Protein 6ZIW (pdb70)

Sequence (267 aa):
ISFQNIIEGTRNFHKDFLIGEGEIFEVYRVEIQNLTYAVKLFKCKKHWKRFLSELEVLLLFHHPNILELAAYFTFCLIYPYMRNGTLFDRLQCVGDTAPLPWHIRIGILIGISKAIHYLHNVQPCSVICGSISSANILLDDQFQPKLTDFAMAHFRLWYMPEEYIRQGKLSIKTDVYSFGIVIMEVLTGCRVVLDHIQLRDLLRELMEKRGLDSCLSFLDKKVPPCPRNFSAKLFCLAGRCAATRAKLRPSMDEVLNTLESTQASLY

B-factor: mean 63.03, std 14.35, range [37.06, 119.66]

Nearest PDB structures (foldseek):
  6ziw-assembly1_I  TM=1.004E+00  e=9.986E-54  Homo sapiens
  6ruu-assembly1_A  TM=9.738E-01  e=5.196E-43  Homo sapiens
  7xdy-assembly2_B  TM=9.224E-01  e=1.189E-21  Arabidopsis thaliana
  7xdx-assembly2_B  TM=9.003E-01  e=8.494E-22  Arabidopsis thaliana
  5ar3-assembly1_B  TM=8.183E-01  e=7.847E-15  Homo sapiens

Solvent-accessible surface area: 12633 Å² total; per-residue (Å²): 101,43,87,57,41,0,54,129,8,0,182,103,48,81,94,104,22,87,83,28,116,49,82,18,19,16,22,30,62,0,65,37,96,148,115,23,35,16,0,59,45,51,125,106,85,56,63,122,59,100,4,61,15,8,28,76,1,16,92,115,20,81,40,99,17,3,8,102,27,57,27,92,47,120,67,0,0,5,6,32,63,28,137,32,20,31,0,65,43,23,3,42,23,73,73,139,58,79,42,6,50,22,89,37,2,1,25,1,1,12,6,0,0,81,0,0,54,65,0,12,97,12,105,105,64,23,0,4,1,10,20,2,9,1,55,30,0,40,0,30,99,152,49,55,6,37,2,20,46,0,23,61,10,92,88,83,91,136,38,24,0,112,42,69,112,80,74,56,66,52,44,49,50,0,1,0,11,1,0,0,4,0,0,1,1,2,0,9,9,34,133,26,44,41,143,116,85,54,0,23,69,49,0,84,50,34,31,144,77,167,37,62,72,32,0,51,78,73,9,4,163,108,23,109,111,8,61,148,83,1,1,19,59,2,0,46,5,0,11,107,0,0,5,53,168,34,96,87,5,5,49,2,66,70,0,20,90,37,0,66,65,0,56,65,44,40,181

Radius of gyration: 18.87 Å; Cα contacts (8 Å, |Δi|>4): 477; chains: 1; bounding box: 47×50×41 Å

Secondary structure (DSSP, 8-state):
--HHHHHHHTTTT-GGGEEEE-SSEEEEEEEETTEEEEEEEE--HHHHHHHHHHHHHHHH---TTBPPP-EEE--EEEEE--TT-BHHHHHTTGGGPPPPPHHHHHHHHHHHHHHHHHHTT-SSS-EE----SSTTEEE-TT--EEE---TT-EE--TTS-HHHHHH----HHHHHHHHHHHHHHHHH---SB----BHHHHHHHHHHHH-GGGGGGGS-TTSPPPPHHHHHHHHHHHHHHT-SSGGGSPPHHHHHHHHHHHHHHT-

Structure (mmCIF, N/CA/C/O backbone):
data_6ZIW
#
_entry.id   6ZIW
#
_cell.length_a   190.450
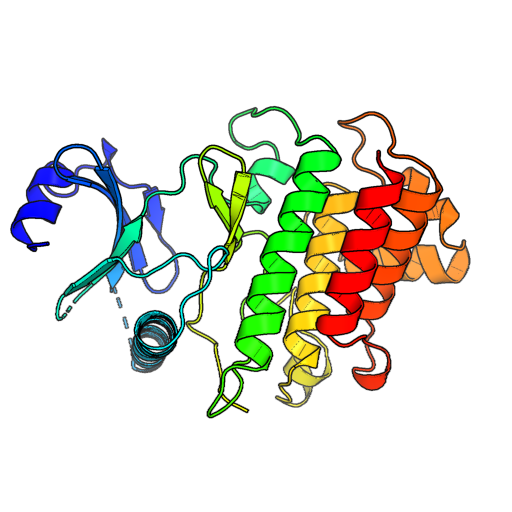_cell.length_b   190.450
_cell.length_c   190.450
_cell.angle_alpha   90.000
_cell.angle_beta   90.000
_cell.angle_gamma   90.000
#
_symmetry.space_group_name_H-M   'I 41 3 2'
#
loop_
_entity.id
_entity.type
_entity.pdbx_description
1 polymer 'Interleukin-1 receptor-associated kinase 3'
2 non-polymer 'PHOSPHOTHIOPHOSPHORIC ACID-ADENYLATE ESTER'
3 non-polymer 'SULFATE ION'
4 water water
#
loop_
_atom_site.group_PDB
_atom_site.id
_atom_site.type_symbol
_atom_site.label_atom_id
_atom_site.label_alt_id
_atom_site.label_comp_id
_atom_site.label_asym_id
_atom_site.label_entity_id
_atom_site.label_seq_id
_atom_site.pdbx_PDB_ins_code
_atom_site.Cartn_x
_atom_site.Cartn_y
_atom_site.Cartn_z
_atom_site.occupancy
_atom_site.B_iso_or_equiv
_atom_site.auth_seq_id
_atom_site.auth_comp_id
_atom_site.auth_asym_id
_atom_site.auth_atom_id
_atom_site.pdbx_PDB_model_num
ATOM 1 N N . ILE A 1 14 ? 29.94552 -46.61360 -10.73981 1.000 104.67908 153 ILE I N 1
ATOM 2 C CA . ILE A 1 14 ? 29.83217 -47.92591 -10.10832 1.000 107.18500 153 ILE I CA 1
ATOM 3 C C . ILE A 1 14 ? 31.11635 -48.28945 -9.37547 1.000 108.66498 153 ILE I C 1
ATOM 4 O O . ILE A 1 14 ? 31.06488 -48.84972 -8.28341 1.000 116.47612 153 ILE I O 1
ATOM 6 N N . SER A 1 15 ? 32.27035 -47.99779 -9.97659 1.000 103.54855 154 SER I N 1
ATOM 7 C CA . SER A 1 15 ? 33.57113 -48.21536 -9.34215 1.000 101.62483 154 SER I CA 1
ATOM 8 C C . SER A 1 15 ? 34.31793 -46.89193 -9.33492 1.000 96.13142 154 SER I C 1
ATOM 9 O O . SER A 1 15 ? 33.95784 -45.97282 -10.06696 1.000 93.11848 154 SER I O 1
ATOM 11 N N . PHE A 1 16 ? 35.36690 -46.77054 -8.52005 1.000 94.90312 155 PHE I N 1
ATOM 12 C CA . PHE A 1 16 ? 36.11859 -45.52268 -8.61494 1.000 91.81524 155 PHE I CA 1
ATOM 13 C C . PHE A 1 16 ? 36.96172 -45.49965 -9.88384 1.000 88.36259 155 PHE I C 1
ATOM 14 O O . PHE A 1 16 ? 37.05437 -44.45860 -10.54461 1.000 86.32688 155 PHE I O 1
ATOM 22 N N . GLN A 1 17 ? 37.54119 -46.64654 -10.26120 1.000 88.06331 156 GLN I N 1
ATOM 23 C CA . GLN A 1 17 ? 38.25034 -46.75384 -11.53726 1.000 87.06516 156 GLN I CA 1
ATOM 24 C C . GLN A 1 17 ? 37.42218 -46.15891 -12.67034 1.000 86.54899 156 GLN I C 1
ATOM 25 O O . GLN A 1 17 ? 37.95284 -45.47153 -13.55017 1.000 85.30663 156 GLN I O 1
ATOM 27 N N . ASN A 1 18 ? 36.10924 -46.38837 -12.64018 1.000 85.58805 157 ASN I N 1
ATOM 28 C CA . ASN A 1 18 ? 35.21477 -45.77473 -13.61637 1.000 85.28502 157 ASN I CA 1
ATOM 29 C C . ASN A 1 18 ? 35.36820 -44.25322 -13.65077 1.000 83.02236 157 ASN I C 1
ATOM 30 O O . ASN A 1 18 ? 35.34799 -43.64645 -14.73002 1.000 79.90571 157 ASN I O 1
ATOM 35 N N . ILE A 1 19 ? 35.49818 -43.61002 -12.48583 1.000 82.86445 158 ILE I N 1
ATOM 36 C CA . ILE A 1 19 ? 35.55597 -42.14975 -12.48307 1.000 79.42477 158 ILE I CA 1
ATOM 37 C C . ILE A 1 19 ? 36.87783 -41.63765 -13.03832 1.000 78.45584 158 ILE I C 1
ATOM 38 O O . ILE A 1 19 ? 36.90823 -40.59613 -13.70681 1.000 75.52345 158 ILE I O 1
ATOM 43 N N . ILE A 1 20 ? 37.97917 -42.35523 -12.82182 1.000 79.76978 159 ILE I N 1
ATOM 44 C CA . ILE A 1 20 ? 39.24502 -41.88043 -13.37704 1.000 79.04421 159 ILE I CA 1
ATOM 45 C C . ILE A 1 20 ? 39.20150 -41.93572 -14.90098 1.000 76.34487 159 ILE I C 1
ATOM 46 O O . ILE A 1 20 ? 39.58273 -40.97700 -15.58804 1.000 76.99131 159 ILE I O 1
ATOM 51 N N . GLU A 1 21 ? 38.77979 -43.07320 -15.45135 1.000 74.69564 160 GLU I N 1
ATOM 52 C CA . GLU A 1 21 ? 38.69267 -43.19356 -16.90154 1.000 77.34307 160 GLU I CA 1
ATOM 53 C C . GLU A 1 21 ? 37.65845 -42.23434 -17.46952 1.000 76.65964 160 GLU I C 1
ATOM 54 O O . GLU A 1 21 ? 37.89832 -41.59974 -18.50037 1.000 78.01125 160 GLU I O 1
ATOM 60 N N . GLY A 1 22 ? 36.50393 -42.11682 -16.81241 1.000 72.50671 161 GLY I N 1
ATOM 61 C CA . GLY A 1 22 ? 35.43564 -41.27001 -17.30207 1.000 74.07891 161 GLY I CA 1
ATOM 62 C C . GLY A 1 22 ? 35.76434 -39.79329 -17.32560 1.000 73.14679 161 GLY I C 1
ATOM 63 O O . GLY A 1 22 ? 35.00044 -39.01758 -17.91764 1.000 68.19283 161 GLY I O 1
ATOM 64 N N . THR A 1 23 ? 36.86283 -39.38666 -16.68654 1.000 74.29921 162 THR I N 1
ATOM 65 C CA . THR A 1 23 ? 37.28895 -37.99276 -16.66191 1.000 75.35069 162 THR I CA 1
ATOM 66 C C . THR A 1 23 ? 38.61692 -37.80775 -17.37985 1.000 76.26641 162 THR I C 1
ATOM 67 O O . THR A 1 23 ? 39.20446 -36.72271 -17.30824 1.000 77.23699 162 THR I O 1
ATOM 71 N N . ARG A 1 24 ? 39.08626 -38.83840 -18.07664 1.000 74.45358 163 ARG I N 1
ATOM 72 C CA . ARG A 1 24 ? 40.45992 -38.92698 -18.56576 1.000 77.57537 163 ARG I CA 1
ATOM 73 C C . ARG A 1 24 ? 41.44136 -38.50175 -17.46831 1.000 79.70411 163 ARG I C 1
ATOM 74 O O . ARG A 1 24 ? 42.34742 -37.69065 -17.67308 1.000 80.75100 163 ARG I O 1
ATOM 82 N N . ASN A 1 25 ? 41.23749 -39.08413 -16.28015 1.000 79.26545 164 ASN I N 1
ATOM 83 C CA . ASN A 1 25 ? 41.99670 -38.77451 -15.06518 1.000 80.10554 164 ASN I CA 1
ATOM 84 C C . ASN A 1 25 ? 41.89973 -37.29163 -14.70461 1.000 82.44254 164 ASN I C 1
ATOM 85 O O . ASN A 1 25 ? 42.90204 -36.59837 -14.53526 1.000 83.30029 164 ASN I O 1
ATOM 90 N N . PHE A 1 26 ? 40.66388 -36.80548 -14.58726 1.000 80.28333 165 PHE I N 1
ATOM 91 C CA . PHE A 1 26 ? 40.39112 -35.47722 -14.05096 1.000 81.46198 165 PHE I CA 1
ATOM 92 C C . PHE A 1 26 ? 41.07266 -34.38022 -14.86594 1.000 82.51341 165 PHE I C 1
ATOM 93 O O . PHE A 1 26 ? 41.45753 -33.33424 -14.33529 1.000 84.61303 165 PHE I O 1
ATOM 101 N N . HIS A 1 27 ? 41.20441 -34.62791 -16.16706 1.000 80.60978 166 HIS I N 1
ATOM 102 C CA . HIS A 1 27 ? 41.61033 -33.60836 -17.12373 1.000 79.50805 166 HIS I CA 1
ATOM 103 C C . HIS A 1 27 ? 40.67604 -32.39690 -17.05618 1.000 77.80928 166 HIS I C 1
ATOM 104 O O . HIS A 1 27 ? 39.49269 -32.51380 -16.71863 1.000 76.27283 166 HIS I O 1
ATOM 111 N N . LYS A 1 28 ? 41.22730 -31.21467 -17.36814 1.000 77.87589 167 LYS I N 1
ATOM 112 C CA . LYS A 1 28 ? 40.46446 -29.97079 -17.25186 1.000 77.36195 167 LYS I CA 1
ATOM 113 C C . LYS A 1 28 ? 39.27239 -29.93120 -18.20186 1.000 75.89908 167 LYS I C 1
ATOM 114 O O . LYS A 1 28 ? 38.26482 -29.28298 -17.89198 1.000 71.25353 167 LYS I O 1
ATOM 117 N N . ASP A 1 29 ? 39.36499 -30.61439 -19.35642 1.000 75.50314 168 ASP I N 1
ATOM 118 C CA . ASP A 1 29 ? 38.23852 -30.72676 -20.28982 1.000 72.58345 168 ASP I CA 1
ATOM 119 C C . ASP A 1 29 ? 36.97321 -31.22804 -19.61313 1.000 71.68792 168 ASP I C 1
ATOM 120 O O . ASP A 1 29 ? 35.87907 -31.08380 -20.16880 1.000 72.35613 168 ASP I O 1
ATOM 125 N N . PHE A 1 30 ? 37.10012 -31.82811 -18.43321 1.000 72.52840 169 PHE I N 1
ATOM 126 C CA . PHE A 1 30 ? 35.98606 -32.43485 -17.72888 1.000 71.59849 169 PHE I CA 1
ATOM 127 C C . PHE A 1 30 ? 35.60873 -31.68806 -16.45737 1.000 71.57028 169 PHE I C 1
ATOM 128 O O . PHE A 1 30 ? 34.62771 -32.06236 -15.80231 1.000 69.28947 169 PHE I O 1
ATOM 136 N N . LEU A 1 31 ? 36.35216 -30.64602 -16.08950 1.000 72.28453 170 LEU I N 1
ATOM 137 C CA . LEU A 1 31 ? 36.06993 -29.90878 -14.86350 1.000 74.15240 170 LEU I CA 1
ATOM 138 C C . LEU A 1 31 ? 34.84448 -29.02910 -15.07159 1.000 72.90547 170 LEU I C 1
ATOM 139 O O . LEU A 1 31 ? 34.81839 -28.19766 -15.98597 1.000 73.00210 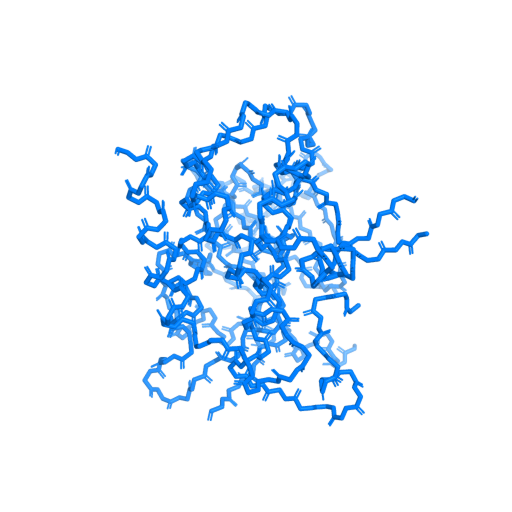170 LEU I O 1
ATOM 144 N N . ILE A 1 32 ? 33.82642 -29.22737 -14.24093 1.000 73.24074 171 ILE I N 1
ATOM 145 C CA . ILE A 1 32 ? 32.60350 -28.43193 -14.31945 1.000 73.46374 171 ILE I CA 1
ATOM 146 C C . ILE A 1 32 ? 32.73306 -27.14698 -13.51500 1.000 73.66386 171 ILE I C 1
ATOM 147 O O . ILE A 1 32 ? 32.41971 -26.05799 -14.00296 1.000 74.20393 171 ILE I O 1
ATOM 152 N N . GLY A 1 33 ? 33.18290 -27.26612 -12.27375 1.000 77.06151 172 GLY I N 1
ATOM 153 C CA . GLY A 1 33 ? 33.28968 -26.11779 -11.39439 1.000 77.26885 172 GLY I CA 1
ATOM 154 C C . GLY A 1 33 ? 33.69915 -26.57914 -10.01619 1.000 81.34728 172 GLY I C 1
ATOM 155 O O . GLY A 1 33 ? 34.14242 -27.71842 -9.83612 1.000 81.58030 172 GLY I O 1
ATOM 156 N N . GLU A 1 34 ? 33.54290 -25.68796 -9.03665 1.000 89.58187 173 GLU I N 1
ATOM 157 C CA . GLU A 1 34 ? 33.93080 -25.98610 -7.66300 1.000 90.89085 173 GLU I CA 1
ATOM 158 C C . GLU A 1 34 ? 33.23533 -25.02753 -6.70196 1.000 92.20126 173 GLU I C 1
ATOM 159 O O . GLU A 1 34 ? 33.18867 -23.81830 -6.94689 1.000 95.40440 173 GLU I O 1
ATOM 165 N N . GLY A 1 35 ? 32.70258 -25.57822 -5.61055 1.000 90.00429 174 GLY I N 1
ATOM 166 C CA . GLY A 1 35 ? 32.12704 -24.78274 -4.53920 1.000 88.02253 174 GLY I CA 1
ATOM 167 C C . GLY A 1 35 ? 32.93779 -24.86128 -3.25337 1.000 91.12302 174 GLY I C 1
ATOM 168 O O . GLY A 1 35 ? 34.16502 -25.03785 -3.29377 1.000 88.80006 174 GLY I O 1
ATOM 169 N N . GLU A 1 36 ? 32.25569 -24.75282 -2.10345 1.000 88.18074 175 GLU I N 1
ATOM 170 C CA . GLU A 1 36 ? 32.92901 -24.75525 -0.80525 1.000 86.38176 175 GLU I CA 1
ATOM 171 C C . GLU A 1 36 ? 33.30130 -26.15876 -0.32445 1.000 89.94463 175 GLU I C 1
ATOM 172 O O . GLU A 1 36 ? 34.32571 -26.32178 0.35068 1.000 92.64146 175 GLU I O 1
ATOM 174 N N . ILE A 1 37 ? 32.50455 -27.17684 -0.65268 1.000 88.80312 176 ILE I N 1
ATOM 175 C CA . ILE A 1 37 ? 32.75367 -28.53070 -0.16944 1.000 88.38400 176 ILE I CA 1
ATOM 176 C C . ILE A 1 37 ? 33.21939 -29.50226 -1.25919 1.000 90.59251 176 ILE I C 1
ATOM 177 O O . ILE A 1 37 ? 33.77634 -30.55981 -0.91462 1.000 90.54099 176 ILE I O 1
ATOM 179 N N . PHE A 1 38 ? 33.02803 -29.18687 -2.55287 1.000 90.54186 177 PHE I N 1
ATOM 180 C CA . PHE A 1 38 ? 33.27455 -30.16170 -3.61630 1.000 88.89525 177 PHE I CA 1
ATOM 181 C C . PHE A 1 38 ? 33.98517 -29.55937 -4.82845 1.000 88.74474 177 PHE I C 1
ATOM 182 O O . PHE A 1 38 ? 33.70003 -28.42492 -5.22922 1.000 88.31164 177 PHE I O 1
ATOM 190 N N . GLU A 1 39 ? 34.89814 -30.34432 -5.41681 1.000 86.96316 178 GLU I N 1
ATOM 191 C CA . GLU A 1 39 ? 35.34149 -30.15734 -6.79637 1.000 85.84082 178 GLU I CA 1
ATOM 192 C C . GLU A 1 39 ? 34.50345 -31.06336 -7.69796 1.000 81.23417 178 GLU I C 1
ATOM 193 O O . GLU A 1 39 ? 34.28862 -32.23935 -7.37220 1.000 79.03318 178 GLU I O 1
ATOM 195 N N . VAL A 1 40 ? 34.03775 -30.52428 -8.82729 1.000 77.38780 179 VAL I N 1
ATOM 196 C CA . VAL A 1 40 ? 32.97376 -31.15144 -9.61323 1.000 76.09415 179 VAL I CA 1
ATOM 197 C C . VAL A 1 40 ? 33.43353 -31.38397 -11.04971 1.000 73.78573 179 VAL I C 1
ATOM 198 O O . VAL A 1 40 ? 33.75982 -30.42969 -11.77136 1.000 73.30485 179 VAL I O 1
ATOM 202 N N . TYR A 1 41 ? 33.38751 -32.64118 -11.48427 1.000 69.10057 180 TYR I N 1
ATOM 203 C CA . TYR A 1 41 ? 33.77537 -33.03213 -12.83131 1.000 69.36425 180 TYR I CA 1
ATOM 204 C C . TYR A 1 41 ? 32.62385 -33.72931 -13.55173 1.000 67.06709 180 TYR I C 1
ATOM 205 O O . TYR A 1 41 ? 31.80249 -34.41480 -12.93306 1.000 63.68424 180 TYR I O 1
ATOM 214 N N . ARG A 1 42 ? 32.57512 -33.55098 -14.87037 1.000 65.95059 181 ARG I N 1
ATOM 215 C CA . ARG A 1 42 ? 31.73347 -34.37836 -15.72416 1.000 64.42833 181 ARG I CA 1
ATOM 216 C C . ARG A 1 42 ? 32.39083 -35.74746 -15.89933 1.000 63.84774 181 ARG I C 1
ATOM 217 O O . ARG A 1 42 ? 33.60552 -35.84303 -16.10668 1.000 62.55571 181 ARG I O 1
ATOM 225 N N . VAL A 1 43 ? 31.59307 -36.81347 -15.78327 1.000 61.59934 182 VAL I N 1
ATOM 226 C CA . VAL A 1 43 ? 32.07723 -38.18578 -15.94582 1.000 62.21834 182 VAL I CA 1
ATOM 227 C C . VAL A 1 43 ? 31.20251 -38.91313 -16.96251 1.000 62.50524 182 VAL I C 1
ATOM 228 O O . VAL A 1 43 ? 29.97256 -38.94155 -16.82291 1.000 60.76666 182 VAL I O 1
ATOM 232 N N . GLU A 1 44 ? 31.82936 -39.48982 -17.98269 1.000 60.86940 183 GLU I N 1
ATOM 233 C CA . GLU A 1 44 ? 31.14908 -40.35792 -18.93575 1.000 61.15081 183 GLU I CA 1
ATOM 234 C C . GLU A 1 44 ? 31.42716 -41.80628 -18.54448 1.000 65.57142 183 GLU I C 1
ATOM 235 O O . GLU A 1 44 ? 32.58614 -42.24194 -18.54470 1.000 64.53209 183 GLU I O 1
ATOM 241 N N . ILE A 1 45 ? 30.38147 -42.54869 -18.19116 1.000 64.75062 184 ILE I N 1
ATOM 242 C CA . ILE A 1 45 ? 30.52537 -43.96803 -17.87036 1.000 68.99184 184 ILE I CA 1
ATOM 243 C C . ILE A 1 45 ? 29.60674 -44.74928 -18.79003 1.000 65.18964 184 ILE I C 1
ATOM 244 O O . ILE A 1 45 ? 28.37631 -44.69506 -18.64705 1.000 63.36493 184 ILE I O 1
ATOM 249 N N . GLN A 1 46 ? 30.20138 -45.49762 -19.70871 1.000 64.51007 185 GLN I N 1
ATOM 250 C CA . GLN A 1 46 ? 29.45364 -46.12321 -20.79279 1.000 65.24489 185 GLN I CA 1
ATOM 251 C C . GLN A 1 46 ? 28.64799 -45.05454 -21.51235 1.000 65.32110 185 GLN I C 1
ATOM 252 O O . GLN A 1 46 ? 29.20239 -44.03679 -21.95107 1.000 64.53995 185 GLN I O 1
ATOM 254 N N . ASN A 1 47 ? 27.33313 -45.24092 -21.57345 1.000 64.12954 186 ASN I N 1
ATOM 255 C CA . ASN A 1 47 ? 26.46183 -44.36104 -22.33415 1.000 60.80475 186 ASN I CA 1
ATOM 256 C C . ASN A 1 47 ? 25.60882 -43.47569 -21.43153 1.000 61.23836 186 ASN I C 1
ATOM 257 O O . ASN A 1 47 ? 24.49783 -43.09021 -21.79940 1.000 58.76588 186 ASN I O 1
ATOM 262 N N . LEU A 1 48 ? 26.11691 -43.14302 -20.24380 1.000 63.98823 187 LEU I N 1
ATOM 263 C CA . LEU A 1 48 ? 25.47642 -42.16713 -19.36771 1.000 61.93227 187 LEU I CA 1
ATOM 264 C C . LEU A 1 48 ? 26.50176 -41.15065 -18.88529 1.000 58.97782 187 LEU I C 1
ATOM 265 O O . LEU A 1 48 ? 27.69781 -41.45086 -18.77089 1.000 61.88809 187 LEU I O 1
ATOM 270 N N . THR A 1 49 ? 26.01529 -39.95354 -18.57659 1.000 56.93048 188 THR I N 1
ATOM 271 C CA . THR A 1 49 ? 26.84995 -38.83843 -18.16765 1.000 58.67060 188 THR I CA 1
ATOM 272 C C . THR A 1 49 ? 26.51737 -38.46465 -16.72914 1.000 60.12779 188 THR I C 1
ATOM 273 O O . THR A 1 49 ? 25.34051 -38.41553 -16.34887 1.000 57.04541 188 THR I O 1
ATOM 277 N N . TYR A 1 50 ? 27.56519 -38.19913 -15.94230 1.000 55.81768 189 TYR I N 1
ATOM 278 C CA . TYR A 1 50 ? 27.45307 -37.91681 -14.52079 1.000 60.02424 189 TYR I CA 1
ATOM 279 C C . TYR A 1 50 ? 28.24755 -36.66778 -14.15897 1.000 60.70394 189 TYR I C 1
ATOM 280 O O . TYR A 1 50 ? 29.11472 -36.20576 -14.90677 1.000 60.12620 189 TYR I O 1
ATOM 289 N N . ALA A 1 51 ? 27.93362 -36.13958 -12.97809 1.000 59.65266 190 ALA I N 1
ATOM 290 C CA . ALA A 1 51 ? 28.73525 -35.13441 -12.28971 1.000 63.97088 190 ALA I CA 1
ATOM 291 C C . ALA A 1 51 ? 29.22520 -35.75413 -10.98574 1.000 65.52241 190 ALA I C 1
ATOM 292 O O . ALA A 1 51 ? 28.41709 -36.26348 -10.19929 1.000 65.35486 190 ALA I O 1
ATOM 294 N N . VAL A 1 52 ? 30.54132 -35.75063 -10.77238 1.000 65.86976 191 VAL I N 1
ATOM 295 C CA . VAL A 1 52 ? 31.13041 -36.25997 -9.54053 1.000 67.09169 191 VAL I CA 1
ATOM 296 C C . VAL A 1 52 ? 31.57401 -35.06976 -8.70151 1.000 69.82376 191 VAL I C 1
ATOM 297 O O . VAL A 1 52 ? 32.26138 -34.16206 -9.19361 1.000 69.51954 191 VAL I O 1
ATOM 301 N N . LYS A 1 53 ? 31.14680 -35.05298 -7.44724 1.000 70.44306 192 LYS I N 1
ATOM 302 C CA . LYS A 1 53 ? 31.46241 -33.98021 -6.51580 1.000 76.61400 192 LYS I CA 1
ATOM 303 C C . LYS A 1 53 ? 32.52187 -34.53558 -5.56938 1.000 79.82921 192 LYS I C 1
ATOM 304 O O . LYS A 1 53 ? 32.22825 -35.39211 -4.72436 1.000 79.60522 192 LYS I O 1
ATOM 310 N N . LEU A 1 54 ? 33.76871 -34.10673 -5.77963 1.000 79.32361 193 LEU I N 1
ATOM 311 C CA . LEU A 1 54 ? 34.93157 -34.61313 -5.05559 1.000 84.75756 193 LEU I CA 1
ATOM 312 C C . LEU A 1 54 ? 34.98514 -33.91152 -3.70339 1.000 88.04244 193 LEU I C 1
ATOM 313 O O . LEU A 1 54 ? 35.20203 -32.69624 -3.65029 1.000 88.16008 193 LEU I O 1
ATOM 318 N N . PHE A 1 55 ? 34.75700 -34.65669 -2.61792 1.000 90.03332 194 PHE I N 1
ATOM 319 C CA . PHE A 1 55 ? 34.78064 -34.06275 -1.28455 1.000 91.78562 194 PHE I CA 1
ATOM 320 C C . PHE A 1 55 ? 36.18770 -33.58149 -0.96731 1.000 94.69435 194 PHE I C 1
ATOM 321 O O . PHE A 1 55 ? 37.13806 -34.37274 -0.94930 1.000 92.71006 194 PHE I O 1
ATOM 329 N N . LYS A 1 56 ? 36.30286 -32.29209 -0.67814 1.000 98.21348 195 LYS I N 1
ATOM 330 C CA . LYS A 1 56 ? 37.58053 -31.59615 -0.67294 1.000 101.49876 195 LYS I CA 1
ATOM 331 C C . LYS A 1 56 ? 38.22821 -31.54176 0.71911 1.000 99.56525 195 LYS I C 1
ATOM 332 O O . LYS A 1 56 ? 39.30843 -32.10309 0.93752 1.000 107.12699 195 LYS I O 1
ATOM 338 N N . CYS A 1 63 ? 38.07573 -29.95521 8.51035 1.000 119.65561 202 CYS I N 1
ATOM 339 C CA . CYS A 1 63 ? 36.95745 -29.08803 8.87152 1.000 119.31282 202 CYS I CA 1
ATOM 340 C C . CYS A 1 63 ? 35.70724 -29.90548 9.18023 1.000 115.85245 202 CYS I C 1
ATOM 341 O O . CYS A 1 63 ? 35.10977 -30.49984 8.28085 1.000 114.35717 202 CYS I O 1
ATOM 343 N N . LYS A 1 64 ? 35.30391 -29.92072 10.45469 1.000 109.92898 203 LYS I N 1
ATOM 344 C CA . LYS A 1 64 ? 34.13030 -30.69093 10.85435 1.000 105.45671 203 LYS I CA 1
ATOM 345 C C . LYS A 1 64 ? 32.84048 -30.13484 10.24702 1.000 104.27743 203 LYS I C 1
ATOM 346 O O . LYS A 1 64 ? 31.88708 -30.89278 10.03584 1.000 103.28360 203 LYS I O 1
ATOM 348 N N . LYS A 1 65 ? 32.78538 -28.83002 9.95560 1.000 104.67227 204 LYS I N 1
ATOM 349 C CA . LYS A 1 65 ? 31.57846 -28.24981 9.36975 1.000 97.81904 204 LYS I CA 1
ATOM 350 C C . LYS A 1 65 ?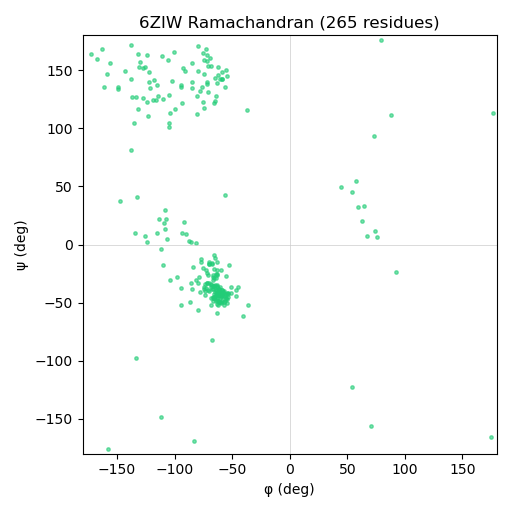 31.29276 -28.84043 7.98989 1.000 95.12899 204 LYS I C 1
ATOM 351 O O . LYS A 1 65 ? 30.19751 -29.35854 7.73095 1.000 90.21089 204 LYS I O 1
ATOM 353 N N . HIS A 1 66 ? 32.24823 -28.69041 7.07846 1.000 96.31058 205 HIS I N 1
ATOM 354 C CA . HIS A 1 66 ? 32.29673 -29.45587 5.83314 1.000 94.64261 205 HIS I CA 1
ATOM 355 C C . HIS A 1 66 ? 31.82317 -30.89750 5.97859 1.000 88.50947 205 HIS I C 1
ATOM 356 O O . HIS A 1 66 ? 30.93455 -31.34655 5.23814 1.000 81.46801 205 HIS I O 1
ATOM 363 N N . TRP A 1 67 ? 32.38324 -31.63839 6.94296 1.000 89.81469 206 TRP I N 1
ATOM 364 C CA . TRP A 1 67 ? 32.06557 -33.05229 7.10142 1.000 87.46903 206 TRP I CA 1
ATOM 365 C C . TRP A 1 67 ? 30.59630 -33.25725 7.43822 1.000 80.79198 206 TRP I C 1
ATOM 366 O O . TRP A 1 67 ? 29.94087 -34.13558 6.87070 1.000 77.40432 206 TRP I O 1
ATOM 377 N N . LYS A 1 68 ? 30.07559 -32.49515 8.40439 1.000 81.99131 207 LYS I N 1
ATOM 378 C CA . LYS A 1 68 ? 28.67887 -32.63916 8.80296 1.000 81.14797 207 LYS I CA 1
ATOM 379 C C . LYS A 1 68 ? 27.72620 -32.28252 7.67736 1.000 78.48836 207 LYS I C 1
ATOM 380 O O . LYS A 1 68 ? 26.59219 -32.76914 7.66277 1.000 75.52129 207 LYS I O 1
ATOM 382 N N . ARG A 1 69 ? 28.15983 -31.44467 6.73785 1.000 76.49200 208 ARG I N 1
ATOM 383 C CA . ARG A 1 69 ? 27.30279 -31.08488 5.61827 1.000 75.42973 208 ARG I CA 1
ATOM 384 C C . ARG A 1 69 ? 27.32713 -32.15938 4.54270 1.000 73.37948 208 ARG I C 1
ATOM 385 O O . ARG A 1 69 ? 26.32706 -32.35591 3.84527 1.000 69.44421 208 ARG I O 1
ATOM 393 N N . PHE A 1 70 ? 28.45431 -32.86308 4.41079 1.000 74.11279 209 PHE I N 1
ATOM 394 C CA . PHE A 1 70 ? 28.51787 -34.04412 3.55747 1.000 71.81377 209 PHE I CA 1
ATOM 395 C C . PHE A 1 70 ? 27.56383 -35.12465 4.05684 1.000 71.43336 209 PHE I C 1
ATOM 396 O O . PHE A 1 70 ? 26.75701 -35.66681 3.29024 1.000 69.05070 209 PHE I O 1
ATOM 404 N N . LEU A 1 71 ? 27.65994 -35.46369 5.34163 1.000 73.58814 210 LEU I N 1
ATOM 405 C CA . LEU A 1 71 ? 26.71174 -36.39654 5.93892 1.000 74.22727 210 LEU I CA 1
ATOM 406 C C . LEU A 1 71 ? 25.26982 -35.96939 5.72910 1.000 71.14274 210 LEU I C 1
ATOM 407 O O . LEU A 1 71 ? 24.44572 -36.78920 5.33278 1.000 70.38697 210 LEU I O 1
ATOM 412 N N . SER A 1 72 ? 24.94739 -34.69019 5.93229 1.000 69.19933 211 SER I N 1
ATOM 413 C CA . SER A 1 72 ? 23.56481 -34.25816 5.75856 1.000 70.17060 211 SER I CA 1
ATOM 414 C C . SER A 1 72 ? 23.09977 -34.44545 4.31683 1.000 68.03116 211 SER I C 1
ATOM 415 O O . SER A 1 72 ? 21.93426 -34.78419 4.06723 1.000 66.61919 211 SER I O 1
ATOM 418 N N . GLU A 1 73 ? 23.99431 -34.23564 3.35356 1.000 65.48121 212 GLU I N 1
ATOM 419 C CA . GLU A 1 73 ? 23.63893 -34.45904 1.96000 1.000 66.14864 212 GLU I CA 1
ATOM 420 C C . GLU A 1 73 ? 23.38596 -35.93843 1.70516 1.000 66.84572 212 GLU I C 1
ATOM 421 O O . GLU A 1 73 ? 22.39024 -36.31497 1.07130 1.000 61.41526 212 GLU I O 1
ATOM 427 N N . LEU A 1 74 ? 24.27164 -36.79102 2.21567 1.000 66.41732 213 LEU I N 1
ATOM 428 C CA . LEU A 1 74 ? 24.07554 -38.23035 2.10497 1.000 66.13688 213 LEU I CA 1
ATOM 429 C C . LEU A 1 74 ? 22.77681 -38.64978 2.79137 1.000 67.48215 213 LEU I C 1
ATOM 430 O O . LEU A 1 74 ? 21.97333 -39.39552 2.21599 1.000 67.98351 213 LEU I O 1
ATOM 435 N N . GLU A 1 75 ? 22.52821 -38.14550 4.00697 1.000 71.51433 214 GLU I N 1
ATOM 436 C CA . GLU A 1 75 ? 21.36538 -38.60610 4.76679 1.000 70.74596 214 GLU I CA 1
ATOM 437 C C . GLU A 1 75 ? 20.09472 -38.41232 3.95646 1.000 70.78443 214 GLU I C 1
ATOM 438 O O . GLU A 1 75 ? 19.26383 -39.31618 3.81782 1.000 71.76707 214 GLU I O 1
ATOM 444 N N . VAL A 1 76 ? 19.93343 -37.21318 3.39921 1.000 63.64204 215 VAL I N 1
ATOM 445 C CA . VAL A 1 76 ? 18.70309 -36.92285 2.68245 1.000 65.79664 215 VAL I CA 1
ATOM 446 C C . VAL A 1 76 ? 18.57113 -37.83732 1.47327 1.000 64.03720 215 VAL I C 1
ATOM 447 O O . VAL A 1 76 ? 17.55610 -38.52316 1.31076 1.000 61.04961 215 VAL I O 1
ATOM 451 N N . LEU A 1 77 ? 19.62067 -37.91247 0.64113 1.000 65.73489 216 LEU I N 1
ATOM 452 C CA . LEU A 1 77 ? 19.49683 -38.54476 -0.67208 1.000 62.41711 216 LEU I CA 1
ATOM 453 C C . LEU A 1 77 ? 19.43950 -40.06480 -0.59727 1.000 65.80561 216 LEU I C 1
ATOM 454 O O . LEU A 1 77 ? 18.95781 -40.69439 -1.54828 1.000 62.09754 216 LEU I O 1
ATOM 459 N N . LEU A 1 78 ? 19.90191 -40.66348 0.50603 1.000 62.42069 217 LEU I N 1
ATOM 460 C CA . LEU A 1 78 ? 19.79268 -42.11001 0.67180 1.000 68.65760 217 LEU I CA 1
ATOM 461 C C . LEU A 1 78 ? 18.44092 -42.53144 1.22642 1.000 68.48879 217 LEU I C 1
ATOM 462 O O . LEU A 1 78 ? 18.05912 -43.69886 1.08446 1.000 69.04519 217 LEU I O 1
ATOM 467 N N . LEU A 1 79 ? 17.70966 -41.60771 1.84290 1.000 66.58446 218 LEU I N 1
ATOM 468 C CA . LEU A 1 79 ? 16.45608 -41.92937 2.50359 1.000 67.15248 218 LEU I CA 1
ATOM 469 C C . LEU A 1 79 ? 15.22168 -41.50659 1.71511 1.000 67.31927 218 LEU I C 1
ATOM 470 O O . LEU A 1 79 ? 14.18708 -42.17322 1.80904 1.000 68.98810 218 LEU I O 1
ATOM 475 N N . PHE A 1 80 ? 15.30291 -40.43454 0.92932 1.000 60.81671 219 PHE I N 1
ATOM 476 C CA . PHE A 1 80 ? 14.13319 -39.86868 0.26908 1.000 62.20613 219 PHE I CA 1
ATOM 477 C C . PHE A 1 80 ? 14.39068 -39.72346 -1.22426 1.000 58.39032 219 PHE I C 1
ATOM 478 O O . PHE A 1 80 ? 15.53334 -39.56929 -1.66489 1.000 58.54791 219 PHE I O 1
ATOM 486 N N . HIS A 1 81 ? 13.30632 -39.79300 -1.99469 1.000 57.68135 220 HIS I N 1
ATOM 487 C CA . HIS A 1 81 ? 13.35813 -39.94512 -3.44388 1.000 56.14500 220 HIS I CA 1
ATOM 488 C C . HIS A 1 81 ? 12.13678 -39.24628 -4.01826 1.000 56.02350 220 HIS I C 1
ATOM 489 O O . HIS A 1 81 ? 11.03368 -39.38417 -3.47820 1.000 58.79310 220 HIS I O 1
ATOM 491 N N . HIS A 1 82 ? 12.33307 -38.47516 -5.08412 1.000 52.70203 221 HIS I N 1
ATOM 492 C CA . HIS A 1 82 ? 11.23076 -37.76743 -5.71734 1.000 52.34858 221 HIS I CA 1
ATOM 493 C C . HIS A 1 82 ? 11.65959 -37.43355 -7.13481 1.000 53.79114 221 HIS I C 1
ATOM 494 O O . HIS A 1 82 ? 12.85378 -37.21479 -7.37903 1.000 51.50108 221 HIS I O 1
ATOM 501 N N . PRO A 1 83 ? 10.72367 -37.42611 -8.09475 1.000 49.09951 222 PRO I N 1
ATOM 502 C CA . PRO A 1 83 ? 11.08695 -37.09453 -9.48565 1.000 50.06780 222 PRO I CA 1
ATOM 503 C C . PRO A 1 83 ? 11.77589 -35.75162 -9.63568 1.000 50.89879 222 PRO I C 1
ATOM 504 O O . PRO A 1 83 ? 12.52595 -35.56344 -10.60144 1.000 49.38646 222 PRO I O 1
ATOM 508 N N . ASN A 1 84 ? 11.52335 -34.80083 -8.72658 1.000 49.72341 223 ASN I N 1
ATOM 509 C CA . ASN A 1 84 ? 12.09136 -33.45674 -8.80645 1.000 50.92637 223 ASN I CA 1
ATOM 510 C C . ASN A 1 84 ? 13.17836 -33.23595 -7.75729 1.000 53.04829 223 ASN I C 1
ATOM 511 O O . ASN A 1 84 ? 13.48044 -32.09000 -7.39866 1.000 47.09651 223 ASN I O 1
ATOM 516 N N . ILE A 1 85 ? 13.77459 -34.32133 -7.26159 1.000 50.34816 224 ILE I N 1
ATOM 517 C CA . ILE A 1 85 ? 14.96200 -34.25401 -6.42867 1.000 52.08228 224 ILE I CA 1
ATOM 518 C C . ILE A 1 85 ? 16.05892 -35.00384 -7.17361 1.000 53.83964 224 ILE I C 1
ATOM 519 O O . ILE A 1 85 ? 15.87876 -36.17766 -7.51940 1.000 54.85452 224 ILE I O 1
ATOM 524 N N . LEU A 1 86 ? 17.18519 -34.33851 -7.42252 1.000 53.96487 225 LEU I N 1
ATOM 525 C CA . LEU A 1 86 ? 18.28714 -35.00529 -8.10862 1.000 54.82206 225 LEU I CA 1
ATOM 526 C C . LEU A 1 86 ? 18.83664 -36.13564 -7.23623 1.000 59.55960 225 LEU I C 1
ATOM 527 O O . LEU A 1 86 ? 19.25527 -35.92512 -6.09388 1.000 55.94360 225 LEU I O 1
ATOM 532 N N . GLU A 1 87 ? 18.84565 -37.33221 -7.78479 1.000 59.01836 226 GLU I N 1
ATOM 533 C CA . GLU A 1 87 ? 18.98689 -38.53100 -6.98993 1.000 63.67694 226 GLU I CA 1
ATOM 534 C C . GLU A 1 87 ? 20.46654 -38.85019 -6.88663 1.000 64.88605 226 GLU I C 1
ATOM 535 O O . GLU A 1 87 ? 21.25831 -38.49931 -7.76868 1.000 62.35832 226 GLU I O 1
ATOM 541 N N . LEU A 1 88 ? 20.85062 -39.45217 -5.77366 1.000 63.85715 227 LEU I N 1
ATOM 542 C CA . LEU A 1 88 ? 22.20553 -39.95535 -5.65293 1.000 66.68142 227 LEU I CA 1
ATOM 543 C C . LEU A 1 88 ? 22.26512 -41.29743 -6.36176 1.000 69.33957 227 LEU I C 1
ATOM 544 O O . LEU A 1 88 ? 21.42063 -42.17254 -6.12600 1.000 71.81995 227 LEU I O 1
ATOM 549 N N . ALA A 1 89 ? 23.22502 -41.43879 -7.27254 1.000 68.28724 228 ALA I N 1
ATOM 550 C CA . ALA A 1 89 ? 23.40449 -42.68084 -8.01337 1.000 70.13855 228 ALA I CA 1
ATOM 551 C C . ALA A 1 89 ? 24.44226 -43.60034 -7.37928 1.000 73.04373 228 ALA I C 1
ATOM 552 O O . ALA A 1 89 ? 24.26189 -44.82237 -7.38889 1.000 75.87286 228 ALA I O 1
ATOM 554 N N . ALA A 1 90 ? 25.51948 -43.03336 -6.82974 1.000 69.38038 229 ALA I N 1
ATOM 555 C CA . ALA A 1 90 ? 26.53470 -43.78565 -6.10493 1.000 73.65387 229 ALA I CA 1
ATOM 556 C C . ALA A 1 90 ? 27.36533 -42.80764 -5.27927 1.000 75.09012 229 ALA I C 1
ATOM 557 O O . ALA A 1 90 ? 27.28288 -41.58611 -5.44705 1.000 74.39953 229 ALA I O 1
ATOM 559 N N . TYR A 1 91 ? 28.16494 -43.36489 -4.37632 1.000 76.02391 230 TYR I N 1
ATOM 560 C CA . TYR A 1 91 ? 29.05067 -42.58638 -3.51517 1.000 79.48059 230 TYR I CA 1
ATOM 561 C C . TYR A 1 91 ? 30.17971 -43.51060 -3.07492 1.000 82.77467 230 TYR I C 1
ATOM 562 O O . TYR A 1 91 ? 30.01550 -44.73247 -3.04041 1.000 79.72053 230 TYR I O 1
ATOM 571 N N . PHE A 1 92 ? 31.31805 -42.91683 -2.71661 1.000 89.73276 231 PHE I N 1
ATOM 572 C CA . PHE A 1 92 ? 32.51937 -43.67830 -2.40872 1.000 91.50896 231 PHE I CA 1
ATOM 573 C C . PHE A 1 92 ? 33.14212 -43.16290 -1.12409 1.000 94.89982 231 PHE I C 1
ATOM 574 O O . PHE A 1 92 ? 33.39133 -41.95892 -0.99652 1.000 92.72632 231 PHE I O 1
ATOM 582 N N . THR A 1 93 ? 33.38196 -44.08520 -0.18489 1.000 102.55632 232 THR I N 1
ATOM 583 C CA . THR A 1 93 ? 34.00590 -43.81977 1.11303 1.000 98.84599 232 THR I CA 1
ATOM 584 C C . THR A 1 93 ? 34.02907 -45.11150 1.93639 1.000 99.91326 232 THR I C 1
ATOM 585 O O . THR A 1 93 ? 33.10955 -45.93419 1.84995 1.000 98.96392 232 THR I O 1
ATOM 587 N N . PHE A 1 98 ? 36.49495 -40.09038 -1.45213 1.000 89.79580 237 PHE I N 1
ATOM 588 C CA . PHE A 1 98 ? 35.34694 -39.44350 -0.81698 1.000 87.26267 237 PHE I CA 1
ATOM 589 C C . PHE A 1 98 ? 34.58919 -38.56269 -1.82459 1.000 88.09747 237 PHE I C 1
ATOM 590 O O . PHE A 1 98 ? 35.04331 -37.46505 -2.16765 1.000 87.54530 237 PHE I O 1
ATOM 592 N N . CYS A 1 99 ? 33.43461 -39.02194 -2.30536 1.000 83.74619 238 CYS I N 1
ATOM 593 C CA . CYS A 1 99 ? 32.76427 -38.26541 -3.35738 1.000 83.11565 238 CYS I CA 1
ATOM 594 C C . CYS A 1 99 ? 31.33176 -38.75713 -3.55210 1.000 78.63413 238 CYS I C 1
ATOM 595 O O . CYS A 1 99 ? 30.98141 -39.88304 -3.18260 1.000 76.70956 238 CYS I O 1
ATOM 598 N N . LEU A 1 100 ? 30.51532 -37.89600 -4.16592 1.000 75.13364 239 LEU I N 1
ATOM 599 C CA . LEU A 1 100 ? 29.12171 -38.19022 -4.49147 1.000 71.82378 239 LEU I CA 1
ATOM 600 C C . LEU A 1 100 ? 28.90808 -38.06438 -6.00126 1.000 71.14115 239 LEU I C 1
ATOM 601 O O . LEU A 1 100 ? 29.34949 -37.08029 -6.61264 1.000 67.81762 239 LEU I O 1
ATOM 606 N N . ILE A 1 101 ? 28.21059 -39.03725 -6.60089 1.000 69.43810 240 ILE I N 1
ATOM 607 C CA . ILE A 1 101 ? 27.96226 -39.07285 -8.04515 1.000 68.70570 240 ILE I CA 1
ATOM 608 C C . ILE A 1 101 ? 26.47442 -38.89980 -8.30427 1.000 65.67825 240 ILE I C 1
ATOM 609 O O . ILE A 1 101 ? 25.65781 -39.67338 -7.78262 1.000 66.42342 240 ILE I O 1
ATOM 614 N N . TYR A 1 102 ? 26.12622 -37.93674 -9.16988 1.000 62.23898 241 TYR I N 1
ATOM 615 C CA . TYR A 1 102 ? 24.75570 -37.61523 -9.56212 1.000 61.51905 241 TYR I CA 1
ATOM 616 C C . TYR A 1 102 ? 24.60845 -37.65942 -11.08226 1.000 61.53278 241 TYR I C 1
ATOM 617 O O . TYR A 1 102 ? 25.57645 -37.42141 -11.81487 1.000 58.58004 241 TYR I O 1
ATOM 626 N N . PRO A 1 103 ? 23.40900 -37.93343 -11.58774 1.000 59.86464 242 PRO I N 1
ATOM 627 C CA . PRO A 1 103 ? 23.18452 -37.80797 -13.03508 1.000 60.17879 242 PRO I CA 1
ATOM 628 C C . PRO A 1 103 ? 23.47403 -36.38310 -13.49540 1.000 57.36311 242 PRO I C 1
ATOM 629 O O . PRO A 1 103 ? 23.16132 -35.41303 -12.80004 1.000 53.15681 242 PRO I O 1
ATOM 633 N N . TYR A 1 104 ? 24.06103 -36.26664 -14.68923 1.000 55.37545 243 TYR I N 1
ATOM 634 C CA . TYR A 1 104 ? 24.44232 -34.96927 -15.22729 1.000 56.60348 243 TYR I CA 1
ATOM 635 C C . TYR A 1 104 ? 23.21989 -34.24600 -15.79343 1.000 55.20068 243 TYR I C 1
ATOM 636 O O . TYR A 1 104 ? 22.43483 -34.82422 -16.55268 1.000 54.45615 243 TYR I O 1
ATOM 645 N N . MET A 1 105 ? 23.06661 -32.98496 -15.42030 1.000 51.51470 244 MET I N 1
ATOM 646 C CA . MET A 1 105 ? 21.89287 -32.19055 -15.77027 1.000 53.77670 244 MET I CA 1
ATOM 647 C C . MET A 1 105 ? 22.32318 -31.21894 -16.86811 1.000 50.52714 244 MET I C 1
ATOM 648 O O . MET A 1 105 ? 22.96182 -30.19666 -16.59650 1.000 50.69182 244 MET I O 1
ATOM 653 N N . ARG A 1 106 ? 21.98336 -31.55402 -18.11208 1.000 48.53338 245 ARG I N 1
ATOM 654 C CA . ARG A 1 106 ? 22.54432 -30.88316 -19.27908 1.000 50.52248 245 ARG I CA 1
ATOM 655 C C . ARG A 1 106 ? 22.02208 -29.45387 -19.45955 1.000 52.01415 245 ARG I C 1
ATOM 656 O O . ARG A 1 106 ? 22.70339 -28.62193 -20.07577 1.000 50.47749 245 ARG I O 1
ATOM 664 N N . ASN A 1 107 ? 20.84285 -29.12802 -18.93741 1.000 49.31511 246 ASN I N 1
ATOM 665 C CA . ASN A 1 107 ? 20.38857 -27.75153 -19.04433 1.000 50.92965 246 ASN I CA 1
ATOM 666 C C . ASN A 1 107 ? 20.82044 -26.89594 -17.85366 1.000 50.94592 246 ASN I C 1
ATOM 667 O O . ASN A 1 107 ? 20.38883 -25.74304 -17.74754 1.000 47.52217 246 ASN I O 1
ATOM 672 N N . GLY A 1 108 ? 21.69044 -27.41931 -16.97838 1.000 46.16998 247 GLY I N 1
ATOM 673 C CA . GLY A 1 108 ? 22.30774 -26.54807 -15.98018 1.000 47.12964 247 GLY I CA 1
ATOM 674 C C . GLY A 1 108 ? 21.34456 -26.05977 -14.89749 1.000 49.09701 247 GLY I C 1
ATOM 675 O O . GLY A 1 108 ? 20.32200 -26.68896 -14.58672 1.000 45.54274 247 GLY I O 1
ATOM 676 N N . THR A 1 109 ? 21.71236 -24.92725 -14.29834 1.000 47.40347 248 THR I N 1
ATOM 677 C CA . THR A 1 109 ? 20.99122 -24.36319 -13.16733 1.000 47.53515 248 THR I CA 1
ATOM 678 C C . THR A 1 109 ? 19.93836 -23.37051 -13.63171 1.000 49.26846 248 THR I C 1
ATOM 679 O O . THR A 1 109 ? 20.08633 -22.71403 -14.67233 1.000 48.38066 248 THR I O 1
ATOM 683 N N . LEU A 1 110 ? 18.87610 -23.24681 -12.82978 1.000 49.21456 249 LEU I N 1
ATOM 684 C CA . LEU A 1 110 ? 17.86338 -22.23318 -13.09865 1.000 45.39099 249 LEU I CA 1
ATOM 685 C C . LEU A 1 110 ? 18.49166 -20.85118 -13.19405 1.000 48.05964 249 LEU I C 1
ATOM 686 O O . LEU A 1 110 ? 18.14420 -20.06364 -14.08246 1.000 48.07722 249 LEU I O 1
ATOM 691 N N . PHE A 1 111 ? 19.42680 -20.53841 -12.28823 1.000 44.41222 250 PHE I N 1
ATOM 692 C CA . PHE A 1 111 ? 20.10370 -19.24405 -12.33193 1.000 48.25205 250 PHE I CA 1
ATOM 693 C C . PHE A 1 111 ? 20.74598 -18.99108 -13.70034 1.000 51.56664 250 PHE I C 1
ATOM 694 O O . PHE A 1 111 ? 20.53091 -17.93867 -14.32089 1.000 49.08448 250 PHE I O 1
ATOM 702 N N . ASP A 1 112 ? 21.52581 -19.96634 -14.18941 1.000 47.80089 251 ASP I N 1
ATOM 703 C CA . ASP A 1 112 ? 22.21046 -19.81449 -15.46861 1.000 51.96531 251 ASP I CA 1
ATOM 704 C C . ASP A 1 112 ? 21.22353 -19.57403 -16.60343 1.000 50.88002 251 ASP I C 1
ATOM 705 O O . ASP A 1 112 ? 21.49590 -18.78177 -17.51214 1.000 49.15103 251 ASP I O 1
ATOM 710 N N . ARG A 1 113 ? 20.08079 -20.26551 -16.58200 1.000 49.77329 252 ARG I N 1
ATOM 711 C CA . ARG A 1 113 ? 19.12192 -20.11387 -17.67139 1.000 50.90626 252 ARG I CA 1
ATOM 712 C C . ARG A 1 113 ? 18.38342 -18.78155 -17.57196 1.000 50.47280 252 ARG I C 1
ATOM 713 O O . ARG A 1 113 ? 18.11998 -18.13697 -18.59187 1.000 52.11838 252 ARG I O 1
ATOM 721 N N . LEU A 1 114 ? 18.07188 -18.33300 -16.35504 1.000 49.35671 253 LEU I N 1
ATOM 722 C CA . LEU A 1 114 ? 17.46268 -17.01343 -16.20403 1.000 51.09044 253 LEU I CA 1
ATOM 723 C C . LEU A 1 114 ? 18.41819 -15.91951 -16.66520 1.000 53.12316 253 LEU I C 1
ATOM 724 O O . LEU A 1 114 ? 18.00175 -14.93801 -17.30022 1.000 51.95573 253 LEU I O 1
ATOM 729 N N . GLN A 1 115 ? 19.70987 -16.07804 -16.36638 1.000 53.30440 254 GLN I N 1
ATOM 730 C CA . GLN A 1 115 ? 20.71326 -15.10975 -16.77834 1.000 52.73355 254 GLN I CA 1
ATOM 731 C C . GLN A 1 115 ? 21.22748 -15.36577 -18.18952 1.000 51.48441 254 GLN I C 1
ATOM 732 O O . GLN A 1 115 ? 22.09417 -14.62966 -18.65808 1.000 53.02559 254 GLN I O 1
ATOM 738 N N . CYS A 1 116 ? 20.69109 -16.37138 -18.88357 1.000 53.14766 255 CYS I N 1
ATOM 739 C CA . CYS A 1 116 ? 21.06690 -16.69002 -20.26837 1.000 54.54911 255 CYS I CA 1
ATOM 740 C C . CYS A 1 116 ? 22.57683 -16.87645 -20.41540 1.000 54.53773 255 CYS I C 1
ATOM 741 O O . CYS A 1 116 ? 23.19619 -16.38311 -21.35917 1.000 56.49592 255 CYS I O 1
ATOM 744 N N . VAL A 1 117 ? 23.17541 -17.62106 -19.47940 1.000 53.66056 256 VAL I N 1
ATOM 745 C CA . VAL A 1 117 ? 24.61023 -17.89122 -19.57330 1.000 58.07923 256 VAL I CA 1
ATOM 746 C C . VAL A 1 117 ? 24.90609 -18.70105 -20.83330 1.000 55.14519 256 VAL I C 1
ATOM 747 O O . VAL A 1 117 ? 24.15024 -19.61167 -21.21133 1.000 54.07844 256 VAL I O 1
ATOM 751 N N . GLY A 1 118 ? 25.99539 -18.34999 -21.51080 1.000 55.54069 257 GLY I N 1
ATOM 752 C CA . GLY A 1 118 ? 26.29283 -18.99523 -22.77618 1.000 55.37668 257 GLY I CA 1
ATOM 753 C C . GLY A 1 118 ? 25.40925 -18.55199 -23.91950 1.000 58.82641 257 GLY I C 1
ATOM 754 O O . GLY A 1 118 ? 25.42064 -19.18995 -24.97843 1.000 56.77505 257 GLY I O 1
ATOM 755 N N . ASP A 1 119 ? 24.63380 -17.47766 -23.73202 1.000 59.31017 258 ASP I N 1
ATOM 756 C CA . ASP A 1 119 ? 23.71061 -16.96898 -24.74774 1.000 59.85734 258 ASP I CA 1
ATOM 757 C C . ASP A 1 119 ? 22.60028 -17.96074 -25.06173 1.000 56.11955 258 ASP I C 1
ATOM 758 O O . ASP A 1 119 ? 22.13504 -18.04351 -26.19743 1.000 56.20488 258 ASP I O 1
ATOM 763 N N . THR A 1 120 ? 22.16880 -18.73762 -24.07805 1.000 53.92548 259 THR I N 1
ATOM 764 C CA . THR A 1 120 ? 21.00714 -19.57709 -24.31880 1.000 55.63608 259 THR I CA 1
ATOM 765 C C . THR A 1 120 ? 19.76162 -18.69345 -24.40649 1.000 54.02017 259 THR I C 1
ATOM 766 O O . THR A 1 120 ? 19.71713 -17.58845 -23.85611 1.000 52.21729 259 THR I O 1
ATOM 770 N N . ALA A 1 121 ? 18.75775 -19.17165 -25.13218 1.000 52.00833 260 ALA I N 1
ATOM 771 C CA . ALA A 1 121 ? 17.53185 -18.40568 -25.27847 1.000 52.28216 260 ALA I CA 1
ATOM 772 C C . ALA A 1 121 ? 16.83182 -18.26929 -23.92343 1.000 54.41114 260 ALA I C 1
ATOM 773 O O . ALA A 1 121 ? 16.89585 -19.18785 -23.09541 1.000 49.96222 260 ALA I O 1
ATOM 775 N N . PRO A 1 122 ? 16.20351 -17.11996 -23.65249 1.000 55.07822 261 PRO I N 1
ATOM 776 C CA . PRO A 1 122 ? 15.37035 -16.98382 -22.44656 1.000 50.95883 261 PRO I CA 1
ATOM 777 C C . PRO A 1 122 ? 14.30059 -18.06820 -22.38362 1.000 50.02761 261 PRO I C 1
ATOM 778 O O . PRO A 1 122 ? 13.74582 -18.47945 -23.40378 1.000 51.23224 261 PRO I O 1
ATOM 782 N N . LEU A 1 123 ? 13.99605 -18.51949 -21.16941 1.000 47.62731 262 LEU I N 1
ATOM 783 C CA . LEU A 1 123 ? 12.95138 -19.52977 -21.01276 1.000 49.53730 262 LEU I CA 1
ATOM 784 C C . LEU A 1 123 ? 11.56617 -18.91492 -21.25451 1.000 49.24942 262 LEU I C 1
ATOM 785 O O . LEU A 1 123 ? 11.27544 -17.79824 -20.78721 1.000 44.21136 262 LEU I O 1
ATOM 790 N N . PRO A 1 124 ? 10.69044 -19.61606 -21.96736 1.000 48.65526 263 PRO I N 1
ATOM 791 C CA . PRO A 1 124 ? 9.30634 -19.15434 -22.11087 1.000 47.80311 263 PRO I CA 1
ATOM 792 C C . PRO A 1 124 ? 8.53463 -19.41483 -20.82802 1.000 49.36192 263 PRO I C 1
ATOM 793 O O . PRO A 1 124 ? 8.97262 -20.16182 -19.94911 1.000 45.54016 263 PRO I O 1
ATOM 797 N N . TRP A 1 125 ? 7.37448 -18.75660 -20.72046 1.000 47.74175 264 TRP I N 1
ATOM 798 C CA . TRP A 1 125 ? 6.63777 -18.78782 -19.45898 1.000 48.26822 264 TRP I CA 1
ATOM 799 C C . TRP A 1 125 ? 6.21766 -20.20911 -19.09426 1.000 47.46263 264 TRP I C 1
ATOM 800 O O . TRP A 1 125 ? 6.25428 -20.59041 -17.91906 1.000 44.76934 264 TRP I O 1
ATOM 811 N N . HIS A 1 126 ? 5.82620 -21.01930 -20.07931 1.000 47.68380 265 HIS I N 1
ATOM 812 C CA . HIS A 1 126 ? 5.31101 -22.33509 -19.71443 1.000 51.22806 265 HIS I CA 1
ATOM 813 C C . HIS A 1 126 ? 6.39571 -23.22188 -19.10476 1.000 49.71340 265 HIS I C 1
ATOM 814 O O . HIS A 1 126 ? 6.08854 -24.05246 -18.24215 1.000 46.63467 265 HIS I O 1
ATOM 821 N N . ILE A 1 127 ? 7.65809 -23.04587 -19.50537 1.000 46.33129 266 ILE I N 1
ATOM 822 C CA . ILE A 1 127 ? 8.74715 -23.78753 -18.86729 1.000 49.65741 266 ILE I CA 1
ATOM 823 C C . ILE A 1 127 ? 9.03264 -23.22556 -17.47352 1.000 48.17824 266 ILE I C 1
ATOM 824 O O . ILE A 1 127 ? 9.20349 -23.98456 -16.50053 1.000 44.28357 266 ILE I O 1
ATOM 829 N N . ARG A 1 128 ? 9.05824 -21.89251 -17.35157 1.000 43.98447 267 ARG I N 1
ATOM 830 C CA . ARG A 1 128 ? 9.27634 -21.26079 -16.05385 1.000 44.06734 267 ARG I CA 1
ATOM 831 C C . ARG A 1 128 ? 8.26901 -21.75285 -15.02888 1.000 47.64636 267 ARG I C 1
ATOM 832 O O . ARG A 1 128 ? 8.63879 -22.13870 -13.90770 1.000 45.29393 267 ARG I O 1
ATOM 840 N N . ILE A 1 129 ? 6.98190 -21.78531 -15.40081 1.000 44.05256 268 ILE I N 1
ATOM 841 C CA . ILE A 1 129 ? 6.01241 -22.18306 -14.38660 1.000 46.97978 268 ILE I CA 1
ATOM 842 C C . ILE A 1 129 ? 6.13528 -23.67910 -14.10756 1.000 46.80715 268 ILE I C 1
ATOM 843 O O . ILE A 1 129 ? 5.93271 -24.12442 -12.96600 1.000 42.51145 268 ILE I O 1
ATOM 848 N N . GLY A 1 130 ? 6.49025 -24.47425 -15.13127 1.000 46.38517 269 GLY I N 1
ATOM 849 C CA . GLY A 1 130 ? 6.72908 -25.88799 -14.91850 1.000 43.80906 269 GLY I CA 1
ATOM 850 C C . GLY A 1 130 ? 7.89705 -26.11465 -13.99213 1.000 46.11751 269 GLY I C 1
ATOM 851 O O . GLY A 1 130 ? 7.88871 -27.05086 -13.18253 1.000 48.27713 269 GLY I O 1
ATOM 852 N N . ILE A 1 131 ? 8.91197 -25.25601 -14.07606 1.000 45.36674 270 ILE I N 1
ATOM 853 C CA . ILE A 1 131 ? 10.05248 -25.40199 -13.17917 1.000 47.95769 270 ILE I CA 1
ATOM 854 C C . ILE A 1 131 ? 9.62993 -25.12722 -11.73627 1.000 46.81752 270 ILE I C 1
ATOM 855 O O . ILE A 1 131 ? 9.95057 -25.89846 -10.82726 1.000 43.93152 270 ILE I O 1
ATOM 860 N N . LEU A 1 132 ? 8.87454 -24.04054 -11.50946 1.000 43.84068 271 LEU I N 1
ATOM 861 C CA . LEU A 1 132 ? 8.43386 -23.70892 -10.15390 1.000 44.23118 271 LEU I CA 1
ATOM 862 C C . LEU A 1 132 ? 7.55253 -24.80952 -9.57317 1.000 46.22880 271 LEU I C 1
ATOM 863 O O . LEU A 1 132 ? 7.70389 -25.18882 -8.40072 1.000 44.70605 271 LEU I O 1
ATOM 868 N N . ILE A 1 133 ? 6.63306 -25.34602 -10.38261 1.000 41.24440 272 ILE I N 1
ATOM 869 C CA . ILE A 1 133 ? 5.75390 -26.40632 -9.90024 1.000 46.36178 272 ILE I CA 1
ATOM 870 C C . ILE A 1 133 ? 6.56425 -27.62309 -9.45105 1.000 46.73907 272 ILE I C 1
ATOM 871 O O . ILE A 1 133 ? 6.35975 -28.15563 -8.35596 1.000 44.85971 272 ILE I O 1
ATOM 876 N N . GLY A 1 134 ? 7.48494 -28.09428 -10.29555 1.000 46.39077 273 GLY I N 1
ATOM 877 C CA . GLY A 1 134 ? 8.24280 -29.28359 -9.93986 1.000 48.71351 273 GLY I CA 1
ATOM 878 C C . GLY A 1 134 ? 9.02147 -29.11623 -8.64706 1.000 47.89340 273 GLY I C 1
ATOM 879 O O . GLY A 1 134 ? 9.04756 -30.01914 -7.80295 1.000 47.15875 273 GLY I O 1
ATOM 880 N N . ILE A 1 135 ? 9.65456 -27.95146 -8.46517 1.000 44.79667 274 ILE I N 1
ATOM 881 C CA . ILE A 1 135 ? 10.42539 -27.71961 -7.25144 1.000 48.22144 274 ILE I CA 1
ATOM 882 C C . ILE A 1 135 ? 9.50408 -27.65648 -6.03894 1.000 49.08701 274 ILE I C 1
ATOM 883 O O . ILE A 1 135 ? 9.83462 -28.17472 -4.96166 1.000 46.68145 274 ILE I O 1
ATOM 888 N N . SER A 1 136 ? 8.32599 -27.04710 -6.19301 1.000 47.24794 275 SER I N 1
ATOM 889 C CA . SER A 1 136 ? 7.42857 -26.94615 -5.04712 1.000 49.68264 275 SER I CA 1
ATOM 890 C C . SER A 1 136 ? 6.93140 -28.32038 -4.64076 1.000 48.87486 275 SER I C 1
ATOM 891 O O . SER A 1 136 ? 6.78319 -28.60160 -3.44086 1.000 50.06886 275 SER I O 1
ATOM 894 N N . LYS A 1 137 ? 6.70659 -29.20601 -5.61838 1.000 46.94844 276 LYS I N 1
ATOM 895 C CA . LYS A 1 137 ? 6.35791 -30.58804 -5.28570 1.000 50.90307 276 LYS I CA 1
ATOM 896 C C . LYS A 1 137 ? 7.47759 -31.25966 -4.49599 1.000 50.23700 276 LYS I C 1
ATOM 897 O O . LYS A 1 137 ? 7.22404 -31.96861 -3.51086 1.000 50.41862 276 LYS I O 1
ATOM 903 N N . ALA A 1 138 ? 8.73077 -31.05489 -4.91874 1.000 49.34290 277 ALA I N 1
ATOM 904 C CA . ALA A 1 138 ? 9.84086 -31.66732 -4.19436 1.000 52.15188 277 ALA I CA 1
ATOM 905 C C . ALA A 1 138 ? 9.88940 -31.16435 -2.75871 1.000 51.72102 277 ALA I C 1
ATOM 906 O O . ALA A 1 138 ? 10.06976 -31.95828 -1.82006 1.000 50.59808 277 ALA I O 1
ATOM 908 N N . ILE A 1 139 ? 9.70581 -29.85551 -2.56203 1.000 46.27435 278 ILE I N 1
ATOM 909 C CA . ILE A 1 139 ? 9.74497 -29.30631 -1.20941 1.000 51.13545 278 ILE I CA 1
ATOM 910 C C . ILE A 1 139 ? 8.54053 -29.78764 -0.40585 1.000 52.99070 278 ILE I C 1
ATOM 911 O O . ILE A 1 139 ? 8.67145 -30.22479 0.74470 1.000 49.02471 278 ILE I O 1
ATOM 916 N N . HIS A 1 140 ? 7.35023 -29.72714 -1.01054 1.000 54.99012 279 HIS I N 1
ATOM 917 C CA . HIS A 1 140 ? 6.15607 -30.25943 -0.36193 1.000 53.96611 279 HIS I CA 1
ATOM 918 C C . HIS A 1 140 ? 6.35138 -31.70886 0.07177 1.000 53.87351 279 HIS I C 1
ATOM 919 O O . HIS A 1 140 ? 5.94432 -32.09362 1.17419 1.000 55.53909 279 HIS I O 1
ATOM 926 N N . TYR A 1 141 ? 6.98412 -32.52914 -0.77339 1.000 52.71220 280 TYR I N 1
ATOM 927 C CA . TYR A 1 141 ? 7.23712 -33.91583 -0.38764 1.000 50.79881 280 TYR I CA 1
ATOM 928 C C . TYR A 1 141 ? 8.19548 -33.98872 0.79588 1.000 56.04237 280 TYR I C 1
ATOM 929 O O . TYR A 1 141 ? 7.97000 -34.75324 1.74657 1.000 57.92387 280 TYR I O 1
ATOM 938 N N . LEU A 1 142 ? 9.28563 -33.20514 0.74933 1.000 53.23122 281 LEU I N 1
ATOM 939 C CA . LEU A 1 142 ? 10.29616 -33.27963 1.80716 1.000 57.63944 281 LEU I CA 1
ATOM 940 C C . LEU A 1 142 ? 9.74242 -32.79556 3.13577 1.000 58.76782 281 LEU I C 1
ATOM 941 O O . LEU A 1 142 ? 10.09980 -33.32546 4.19322 1.000 58.53632 281 LEU I O 1
ATOM 946 N N . HIS A 1 143 ? 8.87677 -31.77884 3.09625 1.000 56.24019 282 HIS I N 1
ATOM 947 C CA . HIS A 1 143 ? 8.24432 -31.25191 4.29775 1.000 60.13636 282 HIS I CA 1
ATOM 948 C C . HIS A 1 143 ? 7.30498 -32.25877 4.96292 1.000 59.83182 282 HIS I C 1
ATOM 949 O O . HIS A 1 143 ? 6.81868 -31.99693 6.06533 1.000 58.25119 282 HIS I O 1
ATOM 956 N N . ASN A 1 144 ? 7.01149 -33.39032 4.32528 1.000 59.28728 283 ASN I N 1
ATOM 957 C CA . ASN A 1 144 ? 6.00182 -34.27807 4.88530 1.000 63.07641 283 ASN I CA 1
ATOM 958 C C . ASN A 1 144 ? 6.42354 -35.74718 4.88718 1.000 65.18482 283 ASN I C 1
ATOM 959 O O . ASN A 1 144 ? 5.58515 -36.60559 5.17570 1.000 67.63016 283 ASN I O 1
ATOM 964 N N . VAL A 1 145 ? 7.69214 -36.06737 4.59592 1.000 67.15370 284 VAL I N 1
ATOM 965 C CA . VAL A 1 145 ? 8.11589 -37.46313 4.54244 1.000 74.89242 284 VAL I CA 1
ATOM 966 C C . VAL A 1 145 ? 7.90669 -38.12205 5.89480 1.000 86.08204 284 VAL I C 1
ATOM 967 O O . VAL A 1 145 ? 8.12769 -37.51165 6.95179 1.000 84.10208 284 VAL I O 1
ATOM 971 N N . GLN A 1 146 ? 7.49842 -39.39429 5.84987 1.000 104.55650 285 GLN I N 1
ATOM 972 C CA . GLN A 1 146 ? 6.85057 -40.13507 6.92545 1.000 106.85498 285 GLN I CA 1
ATOM 973 C C . GLN A 1 146 ? 7.45457 -39.85247 8.29550 1.000 107.79390 285 GLN I C 1
ATOM 974 O O . GLN A 1 146 ? 6.74231 -39.32993 9.16181 1.000 112.60940 285 GLN I O 1
ATOM 976 N N . PRO A 1 147 ? 8.76601 -40.14736 8.54089 1.000 99.19789 286 PRO I N 1
ATOM 977 C CA . PRO A 1 147 ? 9.28910 -40.05900 9.92093 1.000 96.51108 286 PRO I CA 1
ATOM 978 C C . PRO A 1 147 ? 9.34778 -38.63750 10.47431 1.000 90.54693 286 PRO I C 1
ATOM 979 O O . PRO A 1 147 ? 8.45911 -38.21483 11.21899 1.000 90.68657 286 PRO I O 1
ATOM 983 N N . CYS A 1 148 ? 10.39843 -37.89844 10.14423 1.000 87.60954 287 CYS I N 1
ATOM 984 C CA . CYS A 1 148 ? 10.52489 -36.50001 10.51591 1.000 85.11846 287 CYS I CA 1
ATOM 985 C C . CYS A 1 148 ? 10.58885 -35.68993 9.22988 1.000 82.92799 287 CYS I C 1
ATOM 986 O O . CYS A 1 148 ? 11.17806 -36.13515 8.23925 1.000 81.58691 287 CYS I O 1
ATOM 989 N N . SER A 1 149 ? 9.95828 -34.52016 9.22566 1.000 78.86725 288 SER I N 1
ATOM 990 C CA . SER A 1 149 ? 9.96613 -33.74071 7.99922 1.000 75.84829 288 SER I CA 1
ATOM 991 C C . SER A 1 149 ? 11.34443 -33.11392 7.79411 1.000 73.06150 288 SER I C 1
ATOM 992 O O . SER A 1 149 ? 12.13864 -32.96716 8.72799 1.000 74.01989 288 SER I O 1
ATOM 995 N N . VAL A 1 150 ? 11.62292 -32.75224 6.54698 1.000 65.64217 289 VAL I N 1
ATOM 996 C CA . VAL A 1 150 ? 12.91428 -32.22192 6.13567 1.000 62.31434 289 VAL I CA 1
ATOM 997 C C . VAL A 1 150 ? 12.75261 -30.74493 5.81134 1.000 63.98976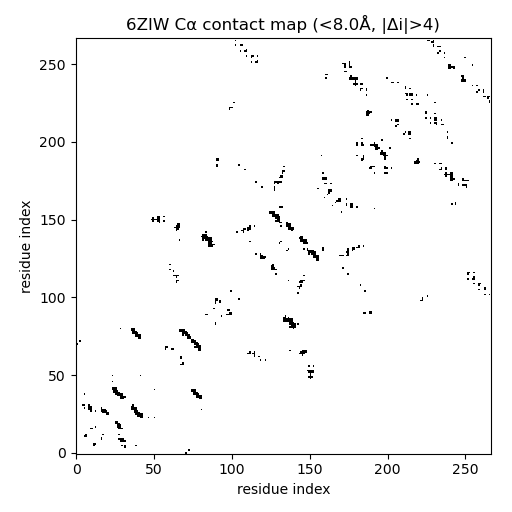 289 VAL I C 1
ATOM 998 O O . VAL A 1 150 ? 11.90890 -30.37123 4.98363 1.000 59.48510 289 VAL I O 1
ATOM 1002 N N . ILE A 1 151 ? 13.55240 -29.90710 6.45744 1.000 61.32020 290 ILE I N 1
ATOM 1003 C CA . ILE A 1 151 ? 13.71240 -28.52510 6.02998 1.000 61.18214 290 ILE I CA 1
ATOM 1004 C C . ILE A 1 151 ? 14.91839 -28.47342 5.09971 1.000 58.08775 290 ILE I C 1
ATOM 1005 O O . ILE A 1 151 ? 16.02420 -28.85237 5.48920 1.000 58.48173 290 ILE I O 1
ATOM 1010 N N . CYS A 1 152 ? 14.70264 -28.01201 3.86960 1.000 54.32340 291 CYS I N 1
ATOM 1011 C CA . CYS A 1 152 ? 15.72215 -28.12725 2.82726 1.000 55.75717 291 CYS I CA 1
ATOM 1012 C C . CYS A 1 152 ? 16.93663 -27.24588 3.11444 1.000 57.07299 291 CYS I C 1
ATOM 1013 O O . CYS A 1 152 ? 18.08143 -27.71256 3.05523 1.000 55.06726 291 CYS I O 1
ATOM 1016 N N . GLY A 1 153 ? 16.71059 -25.95868 3.38346 1.000 51.72780 292 GLY I N 1
ATOM 1017 C CA . GLY A 1 153 ? 17.74875 -25.08113 3.88438 1.000 52.18723 292 GLY I CA 1
ATOM 1018 C C . GLY A 1 153 ? 18.55405 -24.30293 2.85787 1.000 51.10437 292 GLY I C 1
ATOM 1019 O O . GLY A 1 153 ? 19.11965 -23.26677 3.21550 1.000 54.33248 292 GLY I O 1
ATOM 1020 N N . SER A 1 154 ? 18.64881 -24.76561 1.60637 1.000 48.58883 293 SER I N 1
ATOM 1021 C CA . SER A 1 154 ? 19.47740 -24.09059 0.59772 1.000 50.67029 293 SER I CA 1
ATOM 1022 C C . SER A 1 154 ? 18.71889 -23.91587 -0.70815 1.000 51.37444 293 SER I C 1
ATOM 1023 O O . SER A 1 154 ? 19.25929 -24.08925 -1.80599 1.000 52.23821 293 SER I O 1
ATOM 1026 N N . ILE A 1 155 ? 17.44514 -23.56135 -0.61644 1.000 49.63751 294 ILE I N 1
ATOM 1027 C CA . ILE A 1 155 ? 16.64923 -23.35239 -1.81346 1.000 47.95828 294 ILE I CA 1
ATOM 1028 C C . ILE A 1 155 ? 17.10556 -22.07220 -2.49528 1.000 48.17390 294 ILE I C 1
ATOM 1029 O O . ILE A 1 155 ? 17.25383 -21.02201 -1.85343 1.000 47.08140 294 ILE I O 1
ATOM 1034 N N . SER A 1 156 ? 17.34925 -22.15457 -3.80127 1.000 48.20172 295 SER I N 1
ATOM 1035 C CA . SER A 1 156 ? 17.91342 -21.03652 -4.54858 1.000 49.25387 295 SER I CA 1
ATOM 1036 C C . SER A 1 156 ? 17.89640 -21.38028 -6.03030 1.000 48.76341 295 SER I C 1
ATOM 1037 O O . SER A 1 156 ? 17.73269 -22.54157 -6.41041 1.000 48.35020 295 SER I O 1
ATOM 1040 N N . SER A 1 157 ? 18.06806 -20.35449 -6.87028 1.000 49.94394 296 SER I N 1
ATOM 1041 C CA . SER A 1 157 ? 18.02294 -20.60794 -8.30887 1.000 48.68870 296 SER I CA 1
ATOM 1042 C C . SER A 1 157 ? 19.25903 -21.36688 -8.76725 1.000 48.39873 296 SER I C 1
ATOM 1043 O O . SER A 1 157 ? 19.20653 -22.07663 -9.78281 1.000 48.77678 296 SER I O 1
ATOM 1046 N N . ALA A 1 158 ? 20.36974 -21.21678 -8.03366 1.000 46.82877 297 ALA I N 1
ATOM 1047 C CA . ALA A 1 158 ? 21.59333 -21.96964 -8.30301 1.000 51.15215 297 ALA I CA 1
ATOM 1048 C C . ALA A 1 158 ? 21.43165 -23.45325 -7.99854 1.000 50.58540 297 ALA I C 1
ATOM 1049 O O . ALA A 1 158 ? 22.04077 -24.28769 -8.66787 1.000 50.78191 297 ALA I O 1
ATOM 1051 N N . ASN A 1 159 ? 20.63965 -23.80554 -6.98831 1.000 50.83311 298 ASN I N 1
ATOM 1052 C CA . ASN A 1 159 ? 20.54232 -25.19429 -6.54927 1.000 49.92924 298 ASN I CA 1
ATOM 1053 C C . ASN A 1 159 ? 19.39124 -25.94103 -7.21569 1.000 50.95262 298 ASN I C 1
ATOM 1054 O O . ASN A 1 159 ? 19.08196 -27.07440 -6.82485 1.000 51.07623 298 ASN I O 1
ATOM 1059 N N . ILE A 1 160 ? 18.76718 -25.33990 -8.21799 1.000 47.54821 299 ILE I N 1
ATOM 1060 C CA . ILE A 1 160 ? 17.74207 -25.98838 -9.01794 1.000 47.80963 299 ILE I CA 1
ATOM 1061 C C . ILE A 1 160 ? 18.38524 -26.34801 -10.35048 1.000 48.64943 299 ILE I C 1
ATOM 1062 O O . ILE A 1 160 ? 18.74850 -25.45102 -11.11518 1.000 48.67818 299 ILE I O 1
ATOM 1067 N N . LEU A 1 161 ? 18.54938 -27.64740 -10.63505 1.000 45.98817 300 LEU I N 1
ATOM 1068 C CA . LEU A 1 161 ? 19.12388 -28.10382 -11.89648 1.000 47.26939 300 LEU I CA 1
ATOM 1069 C C . LEU A 1 161 ? 18.01150 -28.55275 -12.84240 1.000 47.73132 300 LEU I C 1
ATOM 1070 O O . LEU A 1 161 ? 16.86919 -28.77571 -12.43089 1.000 48.59764 300 LEU I O 1
ATOM 1075 N N . LEU A 1 162 ? 18.36261 -28.71271 -14.12260 1.000 45.95150 301 LEU I N 1
ATOM 1076 C CA . LEU A 1 162 ? 17.37210 -28.88717 -15.18223 1.000 47.77010 301 LEU I CA 1
ATOM 1077 C C . LEU A 1 162 ? 17.80772 -29.99070 -16.14028 1.000 49.68811 301 LEU I C 1
ATOM 1078 O O . LEU A 1 162 ? 18.92288 -29.95437 -16.67597 1.000 46.53490 301 LEU I O 1
ATOM 1083 N N . ASP A 1 163 ? 16.93089 -30.96743 -16.36845 1.000 49.85726 302 ASP I N 1
ATOM 1084 C CA . ASP A 1 163 ? 17.27754 -32.07121 -17.25870 1.000 50.33644 302 ASP I CA 1
ATOM 1085 C C . ASP A 1 163 ? 17.03980 -31.66152 -18.71996 1.000 49.39765 302 ASP I C 1
ATOM 1086 O O . ASP A 1 163 ? 16.80944 -30.48910 -19.03226 1.000 46.50853 302 ASP I O 1
ATOM 1091 N N . ASP A 1 164 ? 17.09353 -32.63034 -19.64191 1.000 49.80471 303 ASP I N 1
ATOM 1092 C CA . ASP A 1 164 ? 17.04751 -32.29720 -21.05987 1.000 49.68851 303 ASP I CA 1
ATOM 1093 C C . ASP A 1 164 ? 15.71742 -31.70373 -21.48263 1.000 52.38083 303 ASP I C 1
ATOM 1094 O O . ASP A 1 164 ? 15.65948 -31.01155 -22.51136 1.000 50.77386 303 ASP I O 1
ATOM 1099 N N . GLN A 1 165 ? 14.66048 -31.93956 -20.70441 1.000 50.83550 304 GLN I N 1
ATOM 1100 C CA . GLN A 1 165 ? 13.34584 -31.37878 -20.97589 1.000 53.47290 304 GLN I CA 1
ATOM 1101 C C . GLN A 1 165 ? 12.96609 -30.30103 -19.96251 1.000 51.40215 304 GLN I C 1
ATOM 1102 O O . GLN A 1 165 ? 11.78375 -29.96282 -19.82495 1.000 49.95144 304 GLN I O 1
ATOM 1108 N N . PHE A 1 166 ? 13.95313 -29.75102 -19.25740 1.000 45.97760 305 PHE I N 1
ATOM 1109 C CA . PHE A 1 166 ? 13.74712 -28.70552 -18.26113 1.000 50.29377 305 PHE I CA 1
ATOM 1110 C C . PHE A 1 166 ? 12.88818 -29.17329 -17.08741 1.000 50.2961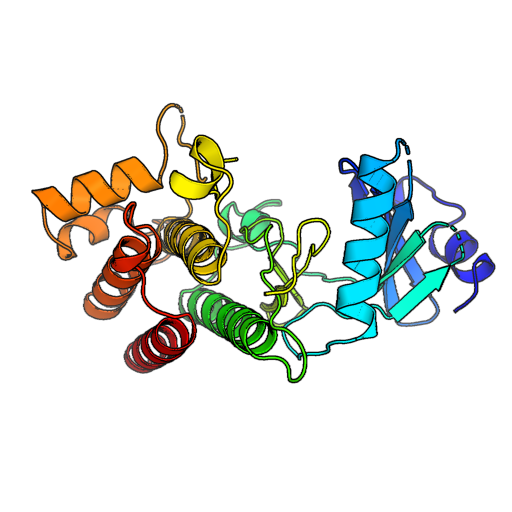7 305 PHE I C 1
ATOM 1111 O O . PHE A 1 166 ? 12.33524 -28.34309 -16.35403 1.000 48.73463 305 PHE I O 1
ATOM 1119 N N . GLN A 1 167 ? 12.77264 -30.48253 -16.86758 1.000 48.99129 306 GLN I N 1
ATOM 1120 C CA . GLN A 1 167 ? 12.21736 -30.94871 -15.60366 1.000 51.42534 306 GLN I CA 1
ATOM 1121 C C . GLN A 1 167 ? 13.16710 -30.52419 -14.48635 1.000 50.83548 306 GLN I C 1
ATOM 1122 O O . GLN A 1 167 ? 14.37843 -30.78303 -14.58061 1.000 47.04992 306 GLN I O 1
ATOM 1125 N N . PRO A 1 168 ? 12.68197 -29.85064 -13.44582 1.000 48.39355 307 PRO I N 1
ATOM 1126 C CA . PRO A 1 168 ? 13.58495 -29.37051 -12.38753 1.000 48.76488 307 PRO I CA 1
ATOM 1127 C C . PRO A 1 168 ? 13.96058 -30.46905 -11.39552 1.000 49.70229 307 PRO I C 1
ATOM 1128 O O . PRO A 1 168 ? 13.19026 -31.39440 -11.11856 1.000 47.24647 307 PRO I O 1
ATOM 1132 N N . LYS A 1 169 ? 15.17446 -30.34692 -10.85279 1.000 48.28400 308 LYS I N 1
ATOM 1133 C CA . LYS A 1 169 ? 15.69553 -31.27077 -9.85382 1.000 50.16830 308 LYS I CA 1
ATOM 1134 C C . LYS A 1 169 ? 16.27068 -30.45973 -8.70718 1.000 50.52967 308 LYS I C 1
ATOM 1135 O O . LYS A 1 169 ? 17.23812 -29.71633 -8.89673 1.000 51.67998 308 LYS I O 1
ATOM 1141 N N . LEU A 1 170 ? 15.68227 -30.59886 -7.52598 1.000 48.87335 309 LEU I N 1
ATOM 1142 C CA . LEU A 1 170 ? 16.20475 -29.91379 -6.35841 1.000 49.31859 309 LEU I CA 1
ATOM 1143 C C . LEU A 1 170 ? 17.52074 -30.55477 -5.92094 1.000 53.55885 309 LEU I C 1
ATOM 1144 O O . LEU A 1 170 ? 17.66789 -31.78025 -5.95496 1.000 52.82701 309 LEU I O 1
ATOM 1149 N N . THR A 1 171 ? 18.48637 -29.72471 -5.52329 1.000 52.34368 310 THR I N 1
ATOM 1150 C CA . THR A 1 171 ? 19.77576 -30.21734 -5.05705 1.000 54.71221 310 THR I CA 1
ATOM 1151 C C . THR A 1 171 ? 20.19674 -29.41797 -3.83759 1.000 56.64905 310 THR I C 1
ATOM 1152 O O . THR A 1 171 ? 19.60084 -28.39293 -3.50197 1.000 51.62575 310 THR I O 1
ATOM 1156 N N . ASP A 1 172 ? 21.27148 -29.89704 -3.21368 1.000 57.93022 311 ASP I N 1
ATOM 1157 C CA . ASP A 1 172 ? 21.94497 -29.29066 -2.07143 1.000 58.21580 311 ASP I CA 1
ATOM 1158 C C . ASP A 1 172 ? 21.14770 -29.44321 -0.78685 1.000 59.98696 311 ASP I C 1
ATOM 1159 O O . ASP A 1 172 ? 20.32733 -28.58368 -0.45012 1.000 55.87984 311 ASP I O 1
ATOM 1164 N N . PHE A 1 173 ? 21.42987 -30.50223 -0.02862 1.000 61.19923 312 PHE I N 1
ATOM 1165 C CA . PHE A 1 173 ? 20.83275 -30.68970 1.28493 1.000 59.20439 312 PHE I CA 1
ATOM 1166 C C . PHE A 1 173 ? 21.87229 -30.59682 2.38334 1.000 62.50072 312 PHE I C 1
ATOM 1167 O O . PHE A 1 173 ? 21.66368 -31.11339 3.48953 1.000 64.44935 312 PHE I O 1
ATOM 1175 N N . ALA A 1 174 ? 22.99759 -29.93973 2.09409 1.000 63.65982 313 ALA I N 1
ATOM 1176 C CA . ALA A 1 174 ? 24.05596 -29.81320 3.08955 1.000 66.65866 313 ALA I CA 1
ATOM 1177 C C . ALA A 1 174 ? 23.59635 -29.02852 4.30588 1.000 64.98712 313 ALA I C 1
ATOM 1178 O O . ALA A 1 174 ? 24.18853 -29.17647 5.37827 1.000 69.43383 313 ALA I O 1
ATOM 1180 N N . MET A 1 175 ? 22.55538 -28.20682 4.17358 1.000 61.63926 314 MET I N 1
ATOM 1181 C CA . MET A 1 175 ? 22.02679 -27.45377 5.30417 1.000 63.01284 314 MET I CA 1
ATOM 1182 C C . MET A 1 175 ? 20.68136 -27.97985 5.78492 1.000 62.48699 314 MET I C 1
ATOM 1183 O O . MET A 1 175 ? 20.02064 -27.30864 6.58005 1.000 63.26223 314 MET I O 1
ATOM 1188 N N . ALA A 1 176 ? 20.26764 -29.16353 5.34475 1.000 62.36733 315 ALA I N 1
ATOM 1189 C CA . ALA A 1 176 ? 18.95331 -29.67753 5.70925 1.000 63.76824 315 ALA I CA 1
ATOM 1190 C C . ALA A 1 176 ? 18.86911 -30.02744 7.19546 1.000 66.28074 315 ALA I C 1
ATOM 1191 O O . ALA A 1 176 ? 19.87369 -30.33744 7.84917 1.000 66.85798 315 ALA I O 1
ATOM 1193 N N . HIS A 1 177 ? 17.64284 -29.96999 7.72546 1.000 65.11540 316 HIS I N 1
ATOM 1194 C CA . HIS A 1 177 ? 17.35691 -30.30637 9.11563 1.000 68.76743 316 HIS I CA 1
ATOM 1195 C C . HIS A 1 177 ? 16.01335 -31.01164 9.20764 1.000 68.67710 316 HIS I C 1
ATOM 1196 O O . HIS A 1 177 ? 15.10432 -30.75364 8.41464 1.000 66.23475 316 HIS I O 1
ATOM 1203 N N . PHE A 1 178 ? 15.89597 -31.89550 10.19223 1.000 70.01134 317 PHE I N 1
ATOM 1204 C CA . PHE A 1 178 ? 14.66391 -32.62675 10.44726 1.000 74.92282 317 PHE I CA 1
ATOM 1205 C C . PHE A 1 178 ? 13.82985 -31.91776 11.51265 1.000 77.41956 317 PHE I C 1
ATOM 1206 O O . PHE A 1 178 ? 14.36361 -31.42189 12.50715 1.000 78.93848 317 PHE I O 1
ATOM 1214 N N . ARG A 1 179 ? 12.52297 -31.84206 11.27824 1.000 79.24681 318 ARG I N 1
ATOM 1215 C CA . ARG A 1 179 ? 11.60870 -31.16043 12.19189 1.000 81.21926 318 ARG I CA 1
ATOM 1216 C C . ARG A 1 179 ? 10.37403 -32.02666 12.44732 1.000 85.11609 318 ARG I C 1
ATOM 1217 O O . ARG A 1 179 ? 10.14381 -32.48621 13.56552 1.000 88.63599 318 ARG I O 1
ATOM 1219 N N . LEU A 1 199 ? 23.68910 -14.77793 2.43201 1.000 72.48828 338 LEU I N 1
ATOM 1220 C CA . LEU A 1 199 ? 22.48380 -15.31646 3.05543 1.000 68.10212 338 LEU I CA 1
ATOM 1221 C C . LEU A 1 199 ? 21.23677 -14.62683 2.49414 1.000 67.38786 338 LEU I C 1
ATOM 1222 O O . LEU A 1 199 ? 20.26284 -14.37580 3.21090 1.000 64.19429 338 LEU I O 1
ATOM 1224 N N . TRP A 1 200 ? 21.26914 -14.34082 1.19107 1.000 65.77604 339 TRP I N 1
ATOM 1225 C CA . TRP A 1 200 ? 20.20397 -13.55055 0.57664 1.000 67.20561 339 TRP I CA 1
ATOM 1226 C C . TRP A 1 200 ? 18.86535 -14.26922 0.59441 1.000 61.76593 339 TRP I C 1
ATOM 1227 O O . TRP A 1 200 ? 17.81859 -13.61375 0.62744 1.000 60.93409 339 TRP I O 1
ATOM 1238 N N . TYR A 1 201 ? 18.87108 -15.59985 0.56773 1.000 58.68153 340 TYR I N 1
ATOM 1239 C CA . TYR A 1 201 ? 17.63791 -16.36797 0.55244 1.000 57.09683 340 TYR I CA 1
ATOM 1240 C C . TYR A 1 201 ? 17.10662 -16.65724 1.94174 1.000 57.81574 340 TYR I C 1
ATOM 1241 O O . TYR A 1 201 ? 16.09600 -17.35850 2.06975 1.000 54.84140 340 TYR I O 1
ATOM 1250 N N . MET A 1 202 ? 17.76016 -16.14956 2.97848 1.000 57.59904 341 MET I N 1
ATOM 1251 C CA . MET A 1 202 ? 17.36105 -16.53907 4.32591 1.000 60.86615 341 MET I CA 1
ATOM 1252 C C . MET A 1 202 ? 16.52923 -15.43898 4.98294 1.000 61.45161 341 MET I C 1
ATOM 1253 O O . MET A 1 202 ? 16.83252 -14.24827 4.80822 1.000 61.12160 341 MET I O 1
ATOM 1258 N N . PRO A 1 203 ? 15.48158 -15.79273 5.73332 1.000 61.21750 342 PRO I N 1
ATOM 1259 C CA . PRO A 1 203 ? 14.62507 -14.77903 6.36067 1.000 61.28757 342 PRO I CA 1
ATOM 1260 C C . PRO A 1 203 ? 15.24411 -14.21866 7.63499 1.000 67.58605 342 PRO I C 1
ATOM 1261 O O . PRO A 1 203 ? 16.22457 -14.73127 8.16911 1.000 69.96170 342 PRO I O 1
ATOM 1265 N N . GLU A 1 204 ? 14.60857 -13.15825 8.13342 1.000 68.01366 343 GLU I N 1
ATOM 1266 C CA . GLU A 1 204 ? 15.12108 -12.43177 9.28895 1.000 72.56846 343 GLU I CA 1
ATOM 1267 C C . GLU A 1 204 ? 15.19679 -13.32616 10.51936 1.000 73.44992 343 GLU I C 1
ATOM 1268 O O . GLU A 1 204 ? 16.22899 -13.37960 11.19644 1.000 74.66101 343 GLU I O 1
ATOM 1274 N N . GLU A 1 205 ? 14.10463 -14.03496 10.82754 1.000 70.67663 344 GLU I N 1
ATOM 1275 C CA . GLU A 1 205 ? 14.06476 -14.85652 12.03168 1.000 72.88550 344 GLU I CA 1
ATOM 1276 C C . GLU A 1 205 ? 15.15303 -15.92758 12.03174 1.000 77.33611 344 GLU I C 1
ATOM 1277 O O . GLU A 1 205 ? 15.53670 -16.41498 13.10472 1.000 77.96623 344 GLU I O 1
ATOM 1283 N N . TYR A 1 206 ? 15.67614 -16.28532 10.85841 1.000 73.84625 345 TYR I N 1
ATOM 1284 C CA . TYR A 1 206 ? 16.81411 -17.19164 10.79486 1.000 75.90486 345 TYR I CA 1
ATOM 1285 C C . TYR A 1 206 ? 18.11317 -16.44892 11.07503 1.000 78.02044 345 TYR I C 1
ATOM 1286 O O . TYR A 1 206 ? 18.87056 -16.81189 11.98199 1.000 80.26144 345 TYR I O 1
ATOM 1295 N N . ILE A 1 207 ? 18.37829 -15.40598 10.28904 1.000 77.59828 346 ILE I N 1
ATOM 1296 C CA . ILE A 1 207 ? 19.56427 -14.58040 10.48746 1.000 82.11764 346 ILE I CA 1
ATOM 1297 C C . ILE A 1 207 ? 19.63356 -14.03657 11.91119 1.000 83.46008 346 ILE I C 1
ATOM 1298 O O . ILE A 1 207 ? 20.68999 -14.08952 12.55459 1.000 84.51116 346 ILE I O 1
ATOM 1303 N N . ARG A 1 208 ? 18.52271 -13.50417 12.43069 1.000 88.84382 347 ARG I N 1
ATOM 1304 C CA . ARG A 1 208 ? 18.56038 -12.79788 13.70855 1.000 89.00849 347 ARG I CA 1
ATOM 1305 C C . ARG A 1 208 ? 18.44469 -13.72762 14.91503 1.000 89.65525 347 ARG I C 1
ATOM 1306 O O . ARG A 1 208 ? 19.11208 -13.50021 15.92721 1.000 93.22929 347 ARG I O 1
ATOM 1308 N N . GLN A 1 209 ? 17.61964 -14.77603 14.84224 1.000 86.11693 348 GLN I N 1
ATOM 1309 C CA . GLN A 1 209 ? 17.32381 -15.58669 16.01913 1.000 84.06511 348 GLN I CA 1
ATOM 1310 C C . GLN A 1 209 ? 17.58941 -17.07866 15.81740 1.000 84.04805 348 GLN I C 1
ATOM 1311 O O . GLN A 1 209 ? 17.24535 -17.87945 16.69136 1.000 85.99461 348 GLN I O 1
ATOM 1313 N N . GLY A 1 210 ? 18.18978 -17.48164 14.69980 1.000 84.57076 349 GLY I N 1
ATOM 1314 C CA . GLY A 1 210 ? 18.45750 -18.89165 14.46408 1.000 81.03536 349 GLY I CA 1
ATOM 1315 C C . GLY A 1 210 ? 17.24853 -19.78545 14.26023 1.000 81.02759 349 GLY I C 1
ATOM 1316 O O . GLY A 1 210 ? 17.41465 -21.00722 14.19900 1.000 79.00207 349 GLY I O 1
ATOM 1317 N N . LYS A 1 211 ? 16.03867 -19.23185 14.15107 1.000 81.48883 350 LYS I N 1
ATOM 1318 C CA . LYS A 1 211 ? 14.85165 -20.06094 13.97253 1.000 78.54754 350 LYS I CA 1
ATOM 1319 C C . LYS A 1 211 ? 14.79113 -20.61127 12.54822 1.000 76.16007 350 LYS I C 1
ATOM 1320 O O . LYS A 1 211 ? 15.21252 -19.96443 11.58281 1.000 74.55467 350 LYS I O 1
ATOM 1323 N N . LEU A 1 212 ? 14.25267 -21.82406 12.42522 1.000 72.87547 351 LEU I N 1
ATOM 1324 C CA . LEU A 1 212 ? 14.23671 -22.54596 11.16069 1.000 70.55182 351 LEU I CA 1
ATOM 1325 C C . LEU A 1 212 ? 12.99404 -23.42134 11.11062 1.000 70.22701 351 LEU I C 1
ATOM 1326 O O . LEU A 1 212 ? 12.69664 -24.11622 12.08784 1.000 70.09867 351 LEU I O 1
ATOM 1331 N N . SER A 1 213 ? 12.27797 -23.40764 9.98847 1.000 65.52774 352 SER I N 1
ATOM 1332 C CA . SER A 1 213 ? 11.03312 -24.16567 9.93353 1.000 63.55909 352 SER I CA 1
ATOM 1333 C C . SER A 1 213 ? 10.67327 -24.46177 8.48473 1.000 63.44254 352 SER I C 1
ATOM 1334 O O . SER A 1 213 ? 11.43121 -24.16443 7.55392 1.000 64.19848 352 SER I O 1
ATOM 1337 N N . ILE A 1 214 ? 9.50375 -25.07642 8.31605 1.000 64.35523 353 ILE I N 1
ATOM 1338 C CA . ILE A 1 214 ? 8.83475 -25.15839 7.02335 1.000 63.24518 353 ILE I CA 1
ATOM 1339 C C . ILE A 1 214 ? 8.82714 -23.80627 6.33191 1.000 64.57929 353 ILE I C 1
ATOM 1340 O O . ILE A 1 214 ? 9.06487 -23.69992 5.11569 1.000 64.76470 353 ILE I O 1
ATOM 1345 N N . LYS A 1 215 ? 8.51993 -22.74780 7.08350 1.000 59.53784 354 LYS I N 1
ATOM 1346 C CA . LYS A 1 215 ? 8.38055 -21.43416 6.48230 1.000 58.80350 354 LYS I CA 1
ATOM 1347 C C . LYS A 1 215 ? 9.71409 -20.86064 6.02579 1.000 56.13505 354 LYS I C 1
ATOM 1348 O O . LYS A 1 215 ? 9.71800 -19.90876 5.23965 1.000 54.54607 354 LYS I O 1
ATOM 1354 N N . THR A 1 216 ? 10.84107 -21.42020 6.47579 1.000 55.22354 355 THR I N 1
ATOM 1355 C CA . THR A 1 216 ? 12.12828 -20.99552 5.93369 1.000 56.60199 355 THR I CA 1
ATOM 1356 C C . THR A 1 216 ? 12.21641 -21.29347 4.44184 1.000 54.48748 355 THR I C 1
ATOM 1357 O O . THR A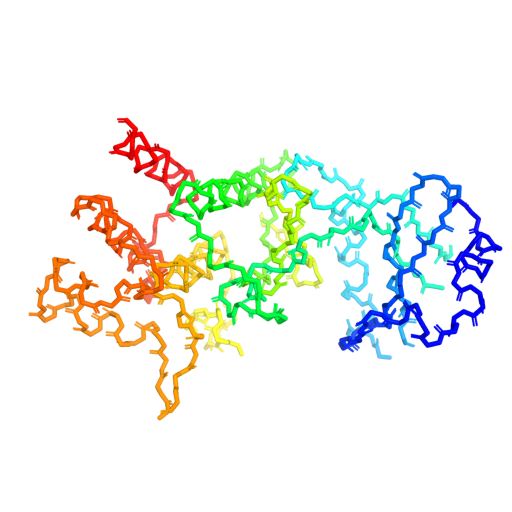 1 216 ? 12.59360 -20.42486 3.64138 1.000 50.26396 355 THR I O 1
ATOM 1361 N N . ASP A 1 217 ? 11.87045 -22.52547 4.04977 1.000 53.21763 356 ASP I N 1
ATOM 1362 C CA . ASP A 1 217 ? 11.92234 -22.89851 2.64162 1.000 50.72262 356 ASP I CA 1
ATOM 1363 C C . ASP A 1 217 ? 10.94670 -22.07303 1.81175 1.000 52.09398 356 ASP I C 1
ATOM 1364 O O . ASP A 1 217 ? 11.24937 -21.71717 0.66373 1.000 47.25897 356 ASP I O 1
ATOM 1369 N N . VAL A 1 218 ? 9.77220 -21.75396 2.36943 1.000 48.79620 357 VAL I N 1
ATOM 1370 C CA . VAL A 1 218 ? 8.80623 -20.96539 1.61273 1.000 51.74539 357 VAL I CA 1
ATOM 1371 C C . VAL A 1 218 ? 9.38708 -19.59522 1.29402 1.000 49.22081 357 VAL I C 1
ATOM 1372 O O . VAL A 1 218 ? 9.25949 -19.09649 0.16427 1.000 45.25583 357 VAL I O 1
ATOM 1376 N N . TYR A 1 219 ? 10.03368 -18.96948 2.28448 1.000 49.93312 358 TYR I N 1
ATOM 1377 C CA . TYR A 1 219 ? 10.64472 -17.65578 2.09143 1.000 51.56004 358 TYR I CA 1
ATOM 1378 C C . TYR A 1 219 ? 11.66225 -17.68321 0.95565 1.000 50.88980 358 TYR I C 1
ATOM 1379 O O . TYR A 1 219 ? 11.58914 -16.86987 0.02715 1.000 48.40465 358 TYR I O 1
ATOM 1388 N N . SER A 1 220 ? 12.60700 -18.62820 1.00899 1.000 48.20091 359 SER I N 1
ATOM 1389 C CA . SER A 1 220 ? 13.59269 -18.78468 -0.06230 1.000 50.87952 359 SER I CA 1
ATOM 1390 C C . SER A 1 220 ? 12.92218 -19.01833 -1.40460 1.000 48.11257 359 SER I C 1
ATOM 1391 O O . SER A 1 220 ? 13.35145 -18.46421 -2.42597 1.000 44.49918 359 SER I O 1
ATOM 1394 N N . PHE A 1 221 ? 11.90405 -19.88662 -1.42879 1.000 46.98311 360 PHE I N 1
ATOM 1395 C CA . PHE A 1 221 ? 11.19285 -20.16754 -2.66941 1.000 45.85956 360 PHE I CA 1
ATOM 1396 C C . PHE A 1 221 ? 10.54026 -18.90374 -3.22309 1.000 48.27908 360 PHE I C 1
ATOM 1397 O O . PHE A 1 221 ? 10.54386 -18.67953 -4.44164 1.000 45.71453 360 PHE I O 1
ATOM 1405 N N . GLY A 1 222 ? 9.99759 -18.05140 -2.34367 1.000 46.77385 361 GLY I N 1
ATOM 1406 C CA . GLY A 1 222 ? 9.40382 -16.80925 -2.81758 1.000 47.23637 361 GLY I CA 1
ATOM 1407 C C . GLY A 1 222 ? 10.39631 -15.95999 -3.58837 1.000 47.62441 361 GLY I C 1
ATOM 1408 O O . GLY A 1 222 ? 10.07143 -15.40098 -4.64237 1.000 46.05888 361 GLY I O 1
ATOM 1409 N N . ILE A 1 223 ? 11.63170 -15.88748 -3.10080 1.000 46.23719 362 ILE I N 1
ATOM 1410 C CA . ILE A 1 223 ? 12.64611 -15.11076 -3.80974 1.000 48.36412 362 ILE I CA 1
ATOM 1411 C C . ILE A 1 223 ? 12.96022 -15.74754 -5.16280 1.000 46.57070 362 ILE I C 1
ATOM 1412 O O . ILE A 1 223 ? 13.16325 -15.04748 -6.16092 1.000 47.32479 362 ILE I O 1
ATOM 1417 N N . VAL A 1 224 ? 12.95095 -17.08434 -5.23352 1.000 44.50400 363 VAL I N 1
ATOM 1418 C CA . VAL A 1 224 ? 13.15465 -17.75031 -6.51792 1.000 47.17792 363 VAL I CA 1
ATOM 1419 C C . VAL A 1 224 ? 12.04431 -17.37958 -7.50421 1.000 46.65156 363 VAL I C 1
ATOM 1420 O O . VAL A 1 224 ? 12.31595 -17.12111 -8.68682 1.000 45.51030 363 VAL I O 1
ATOM 1424 N N . ILE A 1 225 ? 10.78588 -17.31614 -7.04217 1.000 43.27786 364 ILE I N 1
ATOM 1425 C CA . ILE A 1 225 ? 9.71053 -16.86880 -7.93310 1.000 45.83649 364 ILE I CA 1
ATOM 1426 C C . ILE A 1 225 ? 10.00585 -15.46678 -8.45713 1.000 46.12197 364 ILE I C 1
ATOM 1427 O O . ILE A 1 225 ? 9.78309 -15.16179 -9.63940 1.000 44.13300 364 ILE I O 1
ATOM 1432 N N . MET A 1 226 ? 10.50956 -14.59367 -7.58403 1.000 44.26132 365 MET I N 1
ATOM 1433 C CA . MET A 1 226 ? 10.85243 -13.23149 -7.98299 1.000 48.52835 365 MET I CA 1
ATOM 1434 C C . MET A 1 226 ? 11.89619 -13.22100 -9.10287 1.000 48.44548 365 MET I C 1
ATOM 1435 O O . MET A 1 226 ? 11.76847 -12.47367 -10.08467 1.000 48.04641 365 MET I O 1
ATOM 1440 N N . GLU A 1 227 ? 12.93444 -14.05431 -8.97460 1.000 46.46471 366 GLU I N 1
ATOM 1441 C CA . GLU A 1 227 ? 13.91789 -14.19619 -10.04785 1.000 46.62987 366 GLU I CA 1
ATOM 1442 C C . GLU A 1 227 ? 13.27863 -14.72981 -11.31870 1.000 46.26956 366 GLU I C 1
ATOM 1443 O O . GLU A 1 227 ? 13.63956 -14.31076 -12.42269 1.000 45.71932 366 GLU I O 1
ATOM 1449 N N . VAL A 1 228 ? 12.35108 -15.68256 -11.18644 1.000 44.97106 367 VAL I N 1
ATOM 1450 C CA . VAL A 1 228 ? 11.77122 -16.30842 -12.37147 1.000 46.35503 367 VAL I CA 1
ATOM 1451 C C . VAL A 1 228 ? 10.89671 -15.30963 -13.13033 1.000 46.37883 367 VAL I C 1
ATOM 1452 O O . VAL A 1 228 ? 10.88350 -15.28044 -14.36709 1.000 44.92327 367 VAL I O 1
ATOM 1456 N N . LEU A 1 229 ? 10.18520 -14.45124 -12.40367 1.000 44.32673 368 LEU I N 1
ATOM 1457 C CA . LEU A 1 229 ? 9.31096 -13.48525 -13.05680 1.000 46.90508 368 LEU I CA 1
ATOM 1458 C C . LEU A 1 229 ? 10.10567 -12.37174 -13.72137 1.000 48.18555 368 LEU I C 1
ATOM 1459 O O . LEU A 1 229 ? 9.74315 -11.90978 -14.80939 1.000 48.28134 368 LEU I O 1
ATOM 1464 N N . THR A 1 230 ? 11.17109 -11.90202 -13.07115 1.000 47.84638 369 THR I N 1
ATOM 1465 C CA . THR A 1 230 ? 11.86855 -10.69668 -13.51227 1.000 49.34277 369 THR I CA 1
ATOM 1466 C C . THR A 1 230 ? 13.10715 -10.98438 -14.33918 1.000 49.63705 369 THR I C 1
ATOM 1467 O O . THR A 1 230 ? 13.50934 -10.13934 -15.14171 1.000 52.36297 369 THR I O 1
ATOM 1471 N N . GLY A 1 231 ? 13.74558 -12.13598 -14.13024 1.000 47.74034 370 GLY I N 1
ATOM 1472 C CA . GLY A 1 231 ? 15.04158 -12.36559 -14.71433 1.000 49.10132 370 GLY I CA 1
ATOM 1473 C C . GLY A 1 231 ? 16.16738 -11.63272 -14.03156 1.000 50.41887 370 GLY I C 1
ATOM 1474 O O . GLY A 1 231 ? 17.29972 -11.66345 -14.53255 1.000 50.22612 370 GLY I O 1
ATOM 1475 N N . CYS A 1 232 ? 15.89123 -10.97180 -12.90829 1.000 46.89657 371 CYS I N 1
ATOM 1476 C CA . CYS A 1 232 ? 16.91202 -10.28928 -12.12766 1.000 52.86260 371 CYS I CA 1
ATOM 1477 C C . CYS A 1 232 ? 17.61312 -11.23829 -11.16400 1.000 53.26552 371 CYS I C 1
ATOM 1478 O O . CYS A 1 232 ? 17.07785 -12.27315 -10.76261 1.000 50.11558 371 CYS I O 1
ATOM 1481 N N . ARG A 1 233 ? 18.83432 -10.85728 -10.80301 1.000 57.32847 372 ARG I N 1
ATOM 1482 C CA . ARG A 1 233 ? 19.54507 -11.46934 -9.69496 1.000 58.82223 372 ARG I CA 1
ATOM 1483 C C . ARG A 1 233 ? 18.91062 -11.03971 -8.38073 1.000 58.35180 372 ARG I C 1
ATOM 1484 O O . ARG A 1 233 ? 18.16569 -10.05612 -8.32131 1.000 59.91582 372 ARG I O 1
ATOM 1492 N N . VAL A 1 234 ? 19.22535 -11.78685 -7.31362 1.000 55.76281 373 VAL I N 1
ATOM 1493 C CA . VAL A 1 234 ? 18.67534 -11.48172 -5.99084 1.000 59.90914 373 VAL I CA 1
ATOM 1494 C C . VAL A 1 234 ? 19.14358 -10.11004 -5.51755 1.000 61.39508 373 VAL I C 1
ATOM 1495 O O . VAL A 1 234 ? 18.47006 -9.45312 -4.70762 1.000 60.21209 373 VAL I O 1
ATOM 1499 N N . VAL A 1 235 ? 20.30120 -9.66113 -5.99754 1.000 62.65442 374 VAL I N 1
ATOM 1500 C CA . VAL A 1 235 ? 20.82712 -8.32597 -5.73794 1.000 68.67588 374 VAL I CA 1
ATOM 1501 C C . VAL A 1 235 ? 21.05527 -7.63149 -7.07227 1.000 70.66529 374 VAL I C 1
ATOM 1502 O O . VAL A 1 235 ? 21.53655 -8.25526 -8.02428 1.000 70.46778 374 VAL I O 1
ATOM 1506 N N . LEU A 1 236 ? 20.72354 -6.34115 -7.13568 1.000 74.25684 375 LEU I N 1
ATOM 1507 C CA . LEU A 1 236 ? 20.68762 -5.58399 -8.37772 1.000 76.83883 375 LEU I CA 1
ATOM 1508 C C . LEU A 1 236 ? 21.88177 -4.63964 -8.46829 1.000 85.23326 375 LEU I C 1
ATOM 1509 O O . LEU A 1 236 ? 22.49006 -4.27928 -7.45634 1.000 88.62974 375 LEU I O 1
ATOM 1514 N N . ASP A 1 237 ? 22.20496 -4.23152 -9.69774 1.000 89.95613 376 ASP I N 1
ATOM 1515 C CA . ASP A 1 237 ? 23.41953 -3.44144 -9.97510 1.000 98.08105 376 ASP I CA 1
ATOM 1516 C C . ASP A 1 237 ? 23.52438 -2.14226 -9.16295 1.000 99.08848 376 ASP I C 1
ATOM 1517 O O . ASP A 1 237 ? 22.86522 -1.14427 -9.46000 1.000 100.52497 376 ASP I O 1
ATOM 1519 N N . HIS A 1 241 ? 22.82038 -0.62974 -4.82336 1.000 109.14479 380 HIS I N 1
ATOM 1520 C CA . HIS A 1 241 ? 22.96660 -2.08415 -4.85673 1.000 108.35577 380 HIS I CA 1
ATOM 1521 C C . HIS A 1 241 ? 21.93773 -2.76179 -3.94488 1.000 109.31410 380 HIS I C 1
ATOM 1522 O O . HIS A 1 241 ? 22.25712 -3.15437 -2.82087 1.000 112.95357 380 HIS I O 1
ATOM 1524 N N . ILE A 1 242 ? 20.70908 -2.92307 -4.44033 1.000 88.51825 381 ILE I N 1
ATOM 1525 C CA . ILE A 1 242 ? 19.56515 -3.25088 -3.60010 1.000 83.07231 381 ILE I CA 1
ATOM 1526 C C . ILE A 1 242 ? 19.07815 -4.67086 -3.87314 1.000 75.13204 381 ILE I C 1
ATOM 1527 O O . ILE A 1 242 ? 19.35331 -5.26995 -4.91778 1.000 73.78899 381 ILE I O 1
ATOM 1532 N N . GLN A 1 243 ? 18.30273 -5.19198 -2.92335 1.000 67.82518 382 GLN I N 1
ATOM 1533 C CA . GLN A 1 243 ? 17.78857 -6.54954 -3.02050 1.000 65.13599 382 GLN I CA 1
ATOM 1534 C C . GLN A 1 243 ? 16.50628 -6.59137 -3.83803 1.000 61.97890 382 GLN I C 1
ATOM 1535 O O . GLN A 1 243 ? 15.59865 -5.77472 -3.64265 1.000 60.44215 382 GLN I O 1
ATOM 1541 N N . LEU A 1 244 ? 16.44052 -7.56961 -4.74604 1.000 57.75586 383 LEU I N 1
ATOM 1542 C CA . LEU A 1 244 ? 15.24714 -7.78369 -5.55226 1.000 56.75055 383 LEU I CA 1
ATOM 1543 C C . LEU A 1 244 ? 14.00039 -7.87202 -4.68483 1.000 57.05018 383 LEU I C 1
ATOM 1544 O O . LEU A 1 244 ? 12.95392 -7.30629 -5.02891 1.000 55.12058 383 LEU I O 1
ATOM 1549 N N . ARG A 1 245 ? 14.09856 -8.56421 -3.54434 1.000 55.81925 384 ARG I N 1
ATOM 1550 C CA . ARG A 1 245 ? 12.94253 -8.71936 -2.66341 1.000 56.28333 384 ARG I CA 1
ATOM 1551 C C . ARG A 1 245 ? 12.47326 -7.37513 -2.12091 1.000 56.13275 384 ARG I C 1
ATOM 1552 O O . ARG A 1 245 ? 11.26518 -7.11599 -2.04009 1.000 55.21668 384 ARG I O 1
ATOM 1560 N N . ASP A 1 246 ? 13.41011 -6.50823 -1.73562 1.000 55.44050 385 ASP I N 1
ATOM 1561 C CA . ASP A 1 246 ? 13.01163 -5.21030 -1.20646 1.000 57.92179 385 ASP I CA 1
ATOM 1562 C C . ASP A 1 246 ? 12.37279 -4.35773 -2.29554 1.000 57.86329 385 ASP I C 1
ATOM 1563 O O . ASP A 1 246 ? 11.38213 -3.65798 -2.05303 1.000 56.29015 385 ASP I O 1
ATOM 1568 N N . LEU A 1 247 ? 12.90496 -4.43287 -3.51096 1.000 58.40194 386 LEU I N 1
ATOM 1569 C CA . LEU A 1 247 ? 12.35968 -3.63515 -4.59977 1.000 59.60752 386 LEU I CA 1
ATOM 1570 C C . LEU A 1 247 ? 10.93810 -4.07526 -4.93746 1.000 58.66965 386 LEU I C 1
ATOM 1571 O O . LEU A 1 247 ? 10.03657 -3.24230 -5.09180 1.000 52.96191 386 LEU I O 1
ATOM 1576 N N . LEU A 1 248 ? 10.71244 -5.38824 -5.04127 1.000 53.11022 387 LEU I N 1
ATOM 1577 C CA . LEU A 1 248 ? 9.38025 -5.85242 -5.40680 1.000 55.11524 387 LEU I CA 1
ATOM 1578 C C . LEU A 1 248 ? 8.37596 -5.62876 -4.27675 1.000 56.58016 387 LEU I C 1
ATOM 1579 O O . LEU A 1 248 ? 7.22443 -5.26354 -4.53726 1.000 53.26506 387 LEU I O 1
ATOM 1584 N N . ARG A 1 249 ? 8.78649 -5.84224 -3.01819 1.000 56.66174 388 ARG I N 1
ATOM 1585 C CA . ARG A 1 249 ? 7.88478 -5.60063 -1.89087 1.000 57.33034 388 ARG I CA 1
ATOM 1586 C C . ARG A 1 249 ? 7.50604 -4.12474 -1.79847 1.000 57.98570 388 ARG I C 1
ATOM 1587 O O . ARG A 1 249 ? 6.33457 -3.79739 -1.58969 1.000 58.42475 388 ARG I O 1
ATOM 1595 N N . GLU A 1 250 ? 8.47966 -3.21642 -1.95341 1.000 57.03626 389 GLU I N 1
ATOM 1596 C CA . GLU A 1 250 ? 8.16378 -1.78550 -1.96322 1.000 61.84777 389 GLU I CA 1
ATOM 1597 C C . GLU A 1 250 ? 7.18608 -1.44213 -3.08110 1.000 61.96744 389 GLU I C 1
ATOM 1598 O O . GLU A 1 250 ? 6.22471 -0.69336 -2.87018 1.000 62.16068 389 GLU I O 1
ATOM 1600 N N . LEU A 1 251 ? 7.40504 -1.99737 -4.27173 1.000 56.41940 390 LEU I N 1
ATOM 1601 C CA . LEU A 1 251 ? 6.52174 -1.72347 -5.39725 1.000 60.54786 390 LEU I CA 1
ATOM 1602 C C . LEU A 1 251 ? 5.10730 -2.26564 -5.15165 1.000 62.74107 390 LEU I C 1
ATOM 1603 O O . LEU A 1 251 ? 4.11278 -1.59473 -5.46757 1.000 59.13844 390 LEU I O 1
ATOM 1608 N N . MET A 1 252 ? 4.98952 -3.46610 -4.57585 1.000 58.43228 391 MET I N 1
ATOM 1609 C CA . MET A 1 252 ? 3.65718 -4.03698 -4.38318 1.000 62.50044 391 MET I CA 1
ATOM 1610 C C . MET A 1 252 ? 2.86137 -3.30475 -3.31316 1.000 62.29733 391 MET I C 1
ATOM 1611 O O . MET A 1 252 ? 1.64161 -3.15529 -3.45505 1.000 63.03526 391 MET I O 1
ATOM 1616 N N . GLU A 1 253 ? 3.52172 -2.78680 -2.27665 1.000 60.28672 392 GLU I N 1
ATOM 1617 C CA . GLU A 1 253 ? 2.76388 -2.09222 -1.24758 1.000 67.24815 392 GLU I CA 1
ATOM 1618 C C . GLU A 1 253 ? 2.27672 -0.74155 -1.73843 1.000 68.07235 392 GLU I C 1
ATOM 1619 O O . GLU A 1 253 ? 1.16959 -0.31314 -1.39091 1.000 65.27720 392 GLU I O 1
ATOM 1625 N N . LYS A 1 254 ? 3.09427 -0.04610 -2.52792 1.000 72.63413 393 LYS I N 1
ATOM 1626 C CA . LYS A 1 254 ? 2.74517 1.31749 -2.91482 1.000 74.05004 393 LYS I CA 1
ATOM 1627 C C . LYS A 1 254 ? 1.85300 1.33745 -4.14869 1.000 73.82466 393 LYS I C 1
ATOM 1628 O O . LYS A 1 254 ? 0.97856 2.20046 -4.26548 1.000 73.42580 393 LYS I O 1
ATOM 1631 N N . ARG A 1 255 ? 2.03984 0.38902 -5.06388 1.000 66.52059 394 ARG I N 1
ATOM 1632 C CA . ARG A 1 255 ? 1.46480 0.51037 -6.38717 1.000 67.83522 394 ARG I CA 1
ATOM 1633 C C . ARG A 1 255 ? 0.57423 -0.66712 -6.78475 1.000 68.01721 394 ARG I C 1
ATOM 1634 O O . ARG A 1 255 ? 0.04786 -0.67149 -7.90943 1.000 67.92199 394 ARG I O 1
ATOM 1642 N N . GLY A 1 256 ? 0.36351 -1.64374 -5.89844 1.000 66.19520 395 GLY I N 1
ATOM 1643 C CA . GLY A 1 256 ? -0.52104 -2.74691 -6.20032 1.000 64.19186 395 GLY I CA 1
ATOM 1644 C C . GLY A 1 256 ? 0.15817 -3.77270 -7.08107 1.000 66.31392 395 GLY I C 1
ATOM 1645 O O . GLY A 1 256 ? 1.30008 -3.61429 -7.53124 1.000 66.82595 395 GLY I O 1
ATOM 1646 N N . LEU A 1 257 ? -0.57516 -4.85843 -7.33407 1.000 65.23756 396 LEU I N 1
ATOM 1647 C CA . LEU A 1 257 ? 0.01502 -6.00953 -8.00860 1.000 62.43629 396 LEU I CA 1
ATOM 1648 C C . LEU A 1 257 ? 0.23216 -5.75759 -9.49365 1.000 64.83409 396 LEU I C 1
ATOM 1649 O O . LEU A 1 257 ? 1.19639 -6.28370 -10.06837 1.000 62.17219 396 LEU I O 1
ATOM 1654 N N . ASP A 1 258 ? -0.65312 -4.98177 -10.13665 1.000 60.99468 397 ASP I N 1
ATOM 1655 C CA . ASP A 1 258 ? -0.51994 -4.78611 -11.57102 1.000 62.43580 397 ASP I CA 1
ATOM 1656 C C . ASP A 1 258 ? 0.68664 -3.92150 -11.93819 1.000 64.34545 397 ASP I C 1
ATOM 1657 O O . ASP A 1 258 ? 1.11134 -3.93969 -13.10203 1.000 60.74438 397 ASP I O 1
ATOM 1662 N N . SER A 1 259 ? 1.26534 -3.17646 -10.98646 1.000 64.08301 398 SER I N 1
ATOM 1663 C CA . SER A 1 259 ? 2.42137 -2.34680 -11.33082 1.000 58.74197 398 SER I CA 1
ATOM 1664 C C . SER A 1 259 ? 3.68094 -3.16877 -11.56723 1.000 61.63158 398 SER I C 1
ATOM 1665 O O . SER A 1 259 ? 4.59702 -2.69696 -12.25777 1.000 60.23527 398 SER I O 1
ATOM 1668 N N . CYS A 1 260 ? 3.74482 -4.38684 -11.02389 1.000 57.80751 399 CYS I N 1
ATOM 1669 C CA . CYS A 1 260 ? 4.89776 -5.24547 -11.25365 1.000 57.94641 399 CYS I CA 1
ATOM 1670 C C . CYS A 1 260 ? 5.00008 -5.70331 -12.69023 1.000 56.56216 399 CYS I C 1
ATOM 1671 O O . CYS A 1 260 ? 6.04661 -6.23194 -13.07105 1.000 54.92959 399 CYS I O 1
ATOM 1674 N N . LEU A 1 261 ? 3.92414 -5.56917 -13.46841 1.000 56.27385 400 LEU I N 1
ATOM 1675 C CA . LEU A 1 261 ? 3.96148 -5.84530 -14.89959 1.000 59.71937 400 LEU I CA 1
ATOM 1676 C C . LEU A 1 261 ? 5.21050 -5.22953 -15.52412 1.000 57.00687 400 LEU I C 1
ATOM 1677 O O . LEU A 1 261 ? 5.83212 -5.84173 -16.39934 1.000 57.92182 400 LEU I O 1
ATOM 1682 N N . SER A 1 262 ? 5.61249 -4.04298 -15.04868 1.000 56.96490 401 SER I N 1
ATOM 1683 C CA . SER A 1 262 ? 6.75999 -3.34402 -15.62756 1.000 58.60759 401 SER I CA 1
ATOM 1684 C C . SER A 1 262 ? 8.08077 -4.07118 -15.37023 1.000 59.60626 401 SER I C 1
ATOM 1685 O O . SER A 1 262 ? 9.07103 -3.78260 -16.04952 1.000 59.00461 401 SER I O 1
ATOM 1688 N N . PHE A 1 263 ? 8.12283 -5.00776 -14.42352 1.000 56.75022 402 PHE I N 1
ATOM 1689 C CA . PHE A 1 263 ? 9.36072 -5.70153 -14.08473 1.000 58.01640 402 PHE I CA 1
ATOM 1690 C C . PHE A 1 263 ? 9.40111 -7.13116 -14.58745 1.000 55.07094 402 PHE I C 1
ATOM 1691 O O . PHE A 1 263 ? 10.35982 -7.85008 -14.28646 1.000 54.64231 402 PHE I O 1
ATOM 1699 N N . LEU A 1 264 ? 8.38848 -7.56244 -15.33455 1.000 52.18483 403 LEU I N 1
ATOM 1700 C CA . LEU A 1 264 ? 8.47778 -8.83963 -16.02108 1.000 54.66895 403 LEU I CA 1
ATOM 1701 C C . LEU A 1 264 ? 9.70568 -8.85016 -16.91884 1.000 54.68648 403 LEU I C 1
ATOM 1702 O O . LEU A 1 264 ? 10.01342 -7.85130 -17.56873 1.000 54.43232 403 LEU I O 1
ATOM 1707 N N . ASP A 1 265 ? 10.45036 -9.95896 -16.88515 1.000 52.61511 404 ASP I N 1
ATOM 1708 C CA . ASP A 1 265 ? 11.54521 -10.21844 -17.81536 1.000 51.76855 404 ASP I CA 1
ATOM 1709 C C . ASP A 1 265 ? 11.20780 -9.70118 -19.20891 1.000 56.47419 404 ASP I C 1
ATOM 1710 O O . ASP A 1 265 ? 10.25785 -10.17363 -19.84083 1.000 54.36412 404 ASP I O 1
ATOM 1715 N N . LYS A 1 266 ? 11.97801 -8.70537 -19.67847 1.000 58.51068 405 LYS I N 1
ATOM 1716 C CA . LYS A 1 266 ? 11.76441 -8.11102 -20.99526 1.000 60.73573 405 LYS I CA 1
ATOM 1717 C C . LYS A 1 266 ? 12.12458 -9.05428 -22.13222 1.000 61.56629 405 LYS I C 1
ATOM 1718 O O . LYS A 1 266 ? 11.77189 -8.77643 -23.28893 1.000 63.13613 405 LYS I O 1
ATOM 1724 N N . LYS A 1 267 ? 12.87444 -10.11800 -21.85141 1.000 56.17412 406 LYS I N 1
ATOM 1725 C CA . LYS A 1 267 ? 13.38385 -10.94264 -22.93900 1.000 57.81602 406 LYS I CA 1
ATOM 1726 C C . LYS A 1 267 ? 12.34249 -11.93245 -23.45194 1.000 58.62962 406 LYS I C 1
ATOM 1727 O O . LYS A 1 267 ? 12.64480 -12.70704 -24.37144 1.000 56.36482 406 LYS I O 1
ATOM 1733 N N . VAL A 1 268 ? 11.12893 -11.91705 -22.89821 1.000 56.06244 407 VAL I N 1
ATOM 1734 C CA . VAL A 1 268 ? 9.99735 -12.60032 -23.52344 1.000 55.98489 407 VAL I CA 1
ATOM 1735 C C . VAL A 1 268 ? 8.83302 -11.62204 -23.58884 1.000 57.22681 407 VAL I C 1
ATOM 1736 O O . VAL A 1 268 ? 8.78510 -10.64210 -22.82471 1.000 54.50349 407 VAL I O 1
ATOM 1740 N N . PRO A 1 269 ? 7.88802 -11.83994 -24.50557 1.000 58.84375 408 PRO I N 1
ATOM 1741 C CA . PRO A 1 269 ? 6.66242 -11.03670 -24.48498 1.000 58.40441 408 PRO I CA 1
ATOM 1742 C C . PRO A 1 269 ? 5.91559 -11.26114 -23.18716 1.000 55.42604 408 PRO I C 1
ATOM 1743 O O . PRO A 1 269 ? 6.04870 -12.32392 -22.55526 1.000 55.12030 408 PRO I O 1
ATOM 1747 N N . PRO A 1 270 ? 5.13104 -10.27800 -22.73452 1.000 54.80517 409 PRO I N 1
ATOM 1748 C CA . PRO A 1 270 ? 4.45710 -10.41249 -21.43107 1.000 53.35163 409 PRO I CA 1
ATOM 1749 C C . PRO A 1 270 ? 3.53421 -11.62594 -21.36259 1.000 53.58581 409 PRO I C 1
ATOM 1750 O O . PRO A 1 270 ? 2.86757 -11.99142 -22.33084 1.000 55.80847 409 PRO I O 1
ATOM 1754 N N . CYS A 1 271 ? 3.52361 -12.26174 -20.20042 1.000 52.26947 410 CYS I N 1
ATOM 1755 C CA . CYS A 1 271 ? 2.55836 -13.28612 -19.88727 1.000 54.17859 410 CYS I CA 1
ATOM 1756 C C . CYS A 1 271 ? 1.20287 -12.61668 -19.64960 1.000 55.07369 410 CYS I C 1
ATOM 1757 O O . CYS A 1 271 ? 1.12066 -11.39203 -19.55428 1.000 54.32612 410 CYS I O 1
ATOM 1760 N N . PRO A 1 272 ? 0.10922 -13.38161 -19.57428 1.000 57.94359 411 PRO I N 1
ATOM 1761 C CA . PRO A 1 272 ? -1.18583 -12.74933 -19.29174 1.000 56.06358 411 PRO I CA 1
ATOM 1762 C C . PRO A 1 272 ? -1.16057 -12.00306 -17.96010 1.000 57.23473 411 PRO I C 1
ATOM 1763 O O . PRO A 1 272 ? -0.46518 -12.38205 -17.00978 1.000 57.51519 411 PRO I O 1
ATOM 1767 N N . ARG A 1 273 ? -1.93958 -10.92695 -17.91698 1.000 52.87304 412 ARG I N 1
ATOM 1768 C CA . ARG A 1 273 ? -1.99235 -10.03780 -16.76176 1.000 59.28365 412 ARG I CA 1
ATOM 1769 C C . ARG A 1 273 ? -2.28327 -10.78428 -15.45646 1.000 58.55084 412 ARG I C 1
ATOM 1770 O O . ARG A 1 273 ? -1.67460 -10.49572 -14.41865 1.000 57.32868 412 ARG I O 1
ATOM 1778 N N . ASN A 1 274 ? -3.22127 -11.72974 -15.46726 1.000 57.71449 413 ASN I N 1
ATOM 1779 C CA . ASN A 1 274 ? -3.56421 -12.37282 -14.19931 1.000 56.90730 413 ASN I CA 1
ATOM 1780 C C . ASN A 1 274 ? -2.54245 -13.43086 -13.80412 1.000 57.33304 413 ASN I C 1
ATOM 1781 O O . ASN A 1 274 ? -2.35539 -13.69674 -12.60724 1.000 54.86580 413 ASN I O 1
ATOM 1786 N N . PHE A 1 275 ? -1.87623 -14.03644 -14.78886 1.000 58.35158 414 PHE I N 1
ATOM 1787 C CA . PHE A 1 275 ? -0.73357 -14.89175 -14.50293 1.000 54.65004 414 PHE I CA 1
ATOM 1788 C C . PHE A 1 275 ? 0.32395 -14.12075 -13.72758 1.000 52.56024 414 PHE I C 1
ATOM 1789 O O . PHE A 1 275 ? 0.80976 -14.57291 -12.68500 1.000 48.33711 414 PHE I O 1
ATOM 1797 N N . SER A 1 276 ? 0.66800 -12.93330 -14.21729 1.000 52.33923 415 SER I N 1
ATOM 1798 C CA . SER A 1 276 ? 1.68222 -12.11871 -13.56687 1.000 51.54419 415 SER I CA 1
ATOM 1799 C C . SER A 1 276 ? 1.24288 -11.72398 -12.16628 1.000 53.12961 415 SER I C 1
ATOM 1800 O O . SER A 1 276 ? 2.01236 -11.85409 -11.20523 1.000 48.53863 415 SER I O 1
ATOM 1803 N N . ALA A 1 277 ? -0.01072 -11.27375 -12.02688 1.000 50.38376 416 ALA I N 1
ATOM 1804 C CA . ALA A 1 277 ? -0.49238 -10.78847 -10.73925 1.000 53.83615 416 ALA I CA 1
ATOM 1805 C C . ALA A 1 277 ? -0.54590 -11.90404 -9.70967 1.000 49.56903 416 ALA I C 1
ATOM 1806 O O . ALA A 1 277 ? -0.13308 -11.70541 -8.56026 1.000 48.88963 416 ALA I O 1
ATOM 1808 N N . LYS A 1 278 ? -1.07213 -13.07285 -10.08498 1.000 47.30103 417 LYS I N 1
ATOM 1809 C CA . LYS A 1 278 ? -1.07262 -14.20370 -9.15454 1.000 52.11892 417 LYS I CA 1
ATOM 1810 C C . LYS A 1 278 ? 0.34626 -14.56267 -8.73089 1.000 49.75486 417 LYS I C 1
ATOM 1811 O O . LYS A 1 278 ? 0.59180 -14.88638 -7.56564 1.000 49.41967 417 LYS I O 1
ATOM 1815 N N . LEU A 1 279 ? 1.30391 -14.49917 -9.65299 1.000 49.54742 418 LEU I N 1
ATOM 1816 C CA . LEU A 1 279 ? 2.63188 -14.97117 -9.28835 1.000 48.69994 418 LEU I CA 1
ATOM 1817 C C . LEU A 1 279 ? 3.38598 -13.94733 -8.44852 1.000 50.20556 418 LEU I C 1
ATOM 1818 O O . LEU A 1 279 ? 4.05544 -14.31884 -7.47529 1.000 45.86682 418 LEU I O 1
ATOM 1823 N N . PHE A 1 280 ? 3.28846 -12.65792 -8.79539 1.000 46.94384 419 PHE I N 1
ATOM 1824 C CA . PHE A 1 280 ? 3.88882 -11.64302 -7.93740 1.000 49.56508 419 PHE I CA 1
ATOM 1825 C C . PHE A 1 280 ? 3.25973 -11.66901 -6.54130 1.000 49.95091 419 PHE I C 1
ATOM 1826 O O . PHE A 1 280 ? 3.97298 -11.59772 -5.53287 1.000 49.87997 419 PHE I O 1
ATOM 1834 N N . CYS A 1 281 ? 1.93459 -11.80958 -6.46104 1.000 48.79114 420 CYS I N 1
ATOM 1835 C CA . CYS A 1 281 ? 1.26992 -11.91049 -5.15932 1.000 50.65043 420 CYS I CA 1
ATOM 1836 C C . CYS A 1 281 ? 1.80716 -13.09578 -4.37077 1.000 49.55729 420 CYS I C 1
ATOM 1837 O O . CYS A 1 281 ? 2.16238 -12.96936 -3.18841 1.000 47.52738 420 CYS I O 1
ATOM 1840 N N . LEU A 1 282 ? 1.87771 -14.26278 -5.01720 1.000 47.32669 421 LEU I N 1
ATOM 1841 C CA . LEU A 1 282 ? 2.35216 -15.45533 -4.32896 1.000 48.56220 421 LEU I CA 1
ATOM 1842 C C . LEU A 1 282 ? 3.80156 -15.28708 -3.87877 1.000 48.84184 421 LEU I C 1
ATOM 1843 O O . LEU A 1 282 ? 4.15654 -15.66506 -2.75708 1.000 46.51637 421 LEU I O 1
ATOM 1848 N N . ALA A 1 283 ? 4.64694 -14.70183 -4.73361 1.000 46.69746 422 ALA I N 1
ATOM 1849 C CA . ALA A 1 283 ? 6.03120 -14.43502 -4.35002 1.000 48.09737 422 ALA I CA 1
ATOM 1850 C C . ALA A 1 283 ? 6.09977 -13.51110 -3.13852 1.000 48.15701 422 ALA I C 1
ATOM 1851 O O . ALA A 1 283 ? 6.85265 -13.76590 -2.19164 1.000 46.46548 422 ALA I O 1
ATOM 1853 N N . GLY A 1 284 ? 5.30482 -12.43500 -3.14546 1.000 47.73358 423 GLY I N 1
ATOM 1854 C CA . GLY A 1 284 ? 5.34271 -11.48613 -2.03665 1.000 48.72632 423 GLY I CA 1
ATOM 1855 C C . GLY A 1 284 ? 4.92628 -12.10453 -0.71279 1.000 50.33663 423 GLY I C 1
ATOM 1856 O O . GLY A 1 284 ? 5.53863 -11.84594 0.32864 1.000 47.39622 423 GLY I O 1
ATOM 1857 N N . ARG A 1 285 ? 3.87514 -12.92879 -0.73622 1.000 48.62054 424 ARG I N 1
ATOM 1858 C CA . ARG A 1 285 ? 3.44551 -13.61757 0.47240 1.000 52.16797 424 ARG I CA 1
ATOM 1859 C C . ARG A 1 285 ? 4.49678 -14.62651 0.94204 1.000 52.21484 424 ARG I C 1
ATOM 1860 O O . ARG A 1 285 ? 4.76608 -14.73899 2.14675 1.000 51.48916 424 ARG I O 1
ATOM 1868 N N . CYS A 1 286 ? 5.08449 -15.38902 0.01380 1.000 49.64969 425 CYS I N 1
ATOM 1869 C CA . CYS A 1 286 ? 6.09796 -16.36189 0.41167 1.000 49.46564 425 CYS I CA 1
ATOM 1870 C C . CYS A 1 286 ? 7.28652 -15.67380 1.07729 1.000 51.59986 425 CYS I C 1
ATOM 1871 O O . CYS A 1 286 ? 7.86777 -16.20955 2.02961 1.000 51.79776 425 CYS I O 1
ATOM 1874 N N . ALA A 1 287 ? 7.65755 -14.48664 0.59360 1.000 47.40696 426 ALA I N 1
ATOM 1875 C CA . ALA A 1 287 ? 8.81317 -13.74630 1.08655 1.000 51.88294 426 ALA I CA 1
ATOM 1876 C C . ALA A 1 287 ? 8.45912 -12.77745 2.20564 1.000 52.38756 426 ALA I C 1
ATOM 1877 O O . ALA A 1 287 ? 9.23230 -11.84701 2.47047 1.000 52.03661 426 ALA I O 1
ATOM 1879 N N . ALA A 1 288 ? 7.31658 -12.96727 2.85996 1.000 51.13022 427 ALA I N 1
ATOM 1880 C CA . ALA A 1 288 ? 6.94298 -12.08161 3.95211 1.000 56.27965 427 ALA I CA 1
ATOM 1881 C C . ALA A 1 288 ? 7.95647 -12.17343 5.08400 1.000 58.06094 427 ALA I C 1
ATOM 1882 O O . ALA A 1 288 ? 8.52996 -13.23239 5.35282 1.000 54.39963 427 ALA I O 1
ATOM 1884 N N . THR A 1 289 ? 8.16895 -11.03969 5.75174 1.000 58.47902 428 THR I N 1
ATOM 1885 C CA . THR A 1 289 ? 9.03192 -11.01811 6.92526 1.000 59.13756 428 THR I CA 1
ATOM 1886 C C . THR A 1 289 ? 8.45271 -11.87756 8.04797 1.000 58.99125 428 THR I C 1
ATOM 1887 O O . THR A 1 289 ? 9.15638 -12.70816 8.63503 1.000 59.05741 428 THR I O 1
ATOM 1891 N N . ARG A 1 290 ? 7.16934 -11.70186 8.35635 1.000 58.92010 429 ARG I N 1
ATOM 1892 C CA . ARG A 1 290 ? 6.51400 -12.52571 9.36833 1.000 58.21622 429 ARG I CA 1
ATOM 1893 C C . ARG A 1 290 ? 6.25060 -13.91015 8.78895 1.000 57.22511 429 ARG I C 1
ATOM 1894 O O . ARG A 1 290 ? 5.49271 -14.04754 7.81841 1.000 56.52912 429 ARG I O 1
ATOM 1902 N N . ALA A 1 291 ? 6.87398 -14.92885 9.39161 1.000 57.01082 430 ALA I N 1
ATOM 1903 C CA . ALA A 1 291 ? 6.64565 -16.31740 8.99628 1.000 56.48503 430 ALA I CA 1
ATOM 1904 C C . ALA A 1 291 ? 5.15666 -16.65356 8.94130 1.000 57.31605 430 ALA I C 1
ATOM 1905 O O . ALA A 1 291 ? 4.70673 -17.39990 8.06055 1.000 51.53486 430 ALA I O 1
ATOM 1907 N N . LYS A 1 292 ? 4.37280 -16.09499 9.87003 1.000 57.75672 431 LYS I N 1
ATOM 1908 C CA . LYS A 1 292 ? 2.94505 -16.38701 9.92145 1.000 56.62600 431 LYS I CA 1
ATOM 1909 C C . LYS A 1 292 ? 2.21796 -15.92564 8.66304 1.000 57.86942 431 LYS I C 1
ATOM 1910 O O . LYS A 1 292 ? 1.16711 -16.48465 8.32019 1.000 58.79448 431 LYS I O 1
ATOM 1912 N N . LEU A 1 293 ? 2.75310 -14.92660 7.96334 1.000 55.71462 432 LEU I N 1
ATOM 1913 C CA . LEU A 1 293 ? 2.15145 -14.46961 6.72309 1.000 56.17105 432 LEU I CA 1
ATOM 1914 C C . LEU A 1 293 ? 2.44288 -15.38684 5.53996 1.000 56.36560 432 LEU I C 1
ATOM 1915 O O . LEU A 1 293 ? 1.81532 -15.22088 4.48396 1.000 53.18819 432 LEU I O 1
ATOM 1920 N N . ARG A 1 294 ? 3.39707 -16.33683 5.67662 1.000 52.87206 433 ARG I N 1
ATOM 1921 C CA . ARG A 1 294 ? 3.79855 -17.12889 4.52332 1.000 53.73977 433 ARG I CA 1
ATOM 1922 C C . ARG A 1 294 ? 2.84800 -18.30998 4.34227 1.000 53.49552 433 ARG I C 1
ATOM 1923 O O . ARG A 1 294 ? 2.42422 -18.92766 5.32171 1.000 56.57401 433 ARG I O 1
ATOM 1931 N N . PRO A 1 295 ? 2.48730 -18.64245 3.11196 1.000 54.15881 434 PRO I N 1
ATOM 1932 C CA . PRO A 1 295 ? 1.67657 -19.84726 2.88792 1.000 53.06642 434 PRO I CA 1
ATOM 1933 C C . PRO A 1 295 ? 2.49408 -21.11686 3.10309 1.000 56.06481 434 PRO I C 1
ATOM 1934 O O . PRO A 1 295 ? 3.72760 -21.12385 3.05212 1.000 52.89416 434 PRO I O 1
ATOM 1938 N N . SER A 1 296 ? 1.78503 -22.20494 3.38016 1.000 54.12543 435 SER I N 1
ATOM 1939 C CA . SER A 1 296 ? 2.43866 -23.49861 3.37652 1.000 55.50712 435 SER I CA 1
ATOM 1940 C C . SER A 1 296 ? 2.82421 -23.86117 1.94701 1.000 55.44091 435 SER I C 1
ATOM 1941 O O . SER A 1 296 ? 2.29000 -23.31534 0.97131 1.000 53.77810 435 SER I O 1
ATOM 1944 N N . MET A 1 297 ? 3.77317 -24.78951 1.81536 1.000 54.10400 436 MET I N 1
ATOM 1945 C CA . MET A 1 297 ? 4.18872 -25.16917 0.46846 1.000 54.33775 436 MET I CA 1
ATOM 1946 C C . MET A 1 297 ? 3.05676 -25.87692 -0.26280 1.000 55.52844 436 MET I C 1
ATOM 1947 O O . MET A 1 297 ? 2.96870 -25.80687 -1.49730 1.000 53.08059 436 MET I O 1
ATOM 1952 N N . ASP A 1 298 ? 2.15697 -26.51798 0.48993 1.000 52.46058 437 ASP I N 1
ATOM 1953 C CA . ASP A 1 298 ? 0.97011 -27.12175 -0.10212 1.000 54.76880 437 ASP I CA 1
ATOM 1954 C C . ASP A 1 298 ? 0.10542 -26.07040 -0.80363 1.000 56.96506 437 ASP I C 1
ATOM 1955 O O . ASP A 1 298 ? -0.29441 -26.24275 -1.96240 1.000 54.95078 437 ASP I O 1
ATOM 1960 N N . GLU A 1 299 ? -0.18580 -24.95750 -0.11873 1.000 56.48928 438 GLU I N 1
ATOM 1961 C CA . GLU A 1 299 ? -0.93641 -23.89805 -0.77843 1.000 55.11109 438 GLU I CA 1
ATOM 1962 C C . GLU A 1 299 ? -0.14468 -23.29494 -1.94189 1.000 55.13758 438 GLU I C 1
ATOM 1963 O O . GLU A 1 299 ? -0.73465 -22.95159 -2.97258 1.000 50.98031 438 GLU I O 1
ATOM 1969 N N . VAL A 1 300 ? 1.18769 -23.20518 -1.81920 1.000 53.98059 439 VAL I N 1
ATOM 1970 C CA . VAL A 1 300 ? 2.00607 -22.68265 -2.91453 1.000 51.25621 439 VAL I CA 1
ATOM 1971 C C . VAL A 1 300 ? 1.82738 -23.53899 -4.16064 1.000 52.24857 439 VAL I C 1
ATOM 1972 O O . VAL A 1 300 ? 1.59019 -23.02250 -5.26269 1.000 50.50949 439 VAL I O 1
ATOM 1976 N N . LEU A 1 301 ? 1.94608 -24.86248 -3.99870 1.000 51.92108 440 LEU I N 1
ATOM 1977 C CA . LEU A 1 301 ? 1.78970 -25.79945 -5.10990 1.000 52.43040 440 LEU I CA 1
ATOM 1978 C C . LEU A 1 301 ? 0.43379 -25.63326 -5.80127 1.000 55.32234 440 LEU I C 1
ATOM 1979 O O . LEU A 1 301 ? 0.35439 -25.57108 -7.03819 1.000 51.89655 440 LEU I O 1
ATOM 1984 N N . ASN A 1 302 ? -0.64589 -25.56179 -5.01647 1.000 52.77584 441 ASN I N 1
ATOM 1985 C CA . ASN A 1 302 ? -1.97132 -25.39740 -5.60281 1.000 54.28525 441 ASN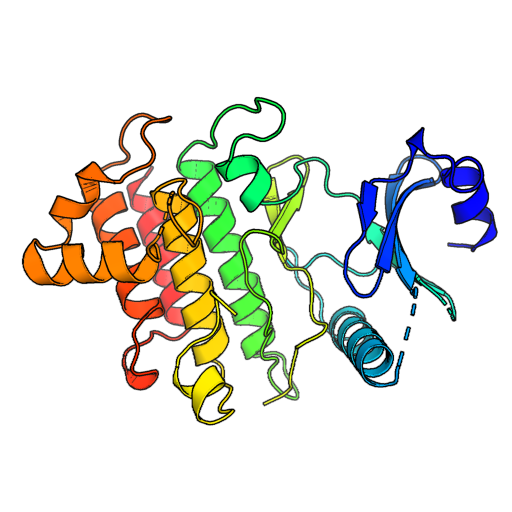 I CA 1
ATOM 1986 C C . ASN A 1 302 ? -2.10297 -24.05853 -6.32846 1.000 53.97619 441 ASN I C 1
ATOM 1987 O O . ASN A 1 302 ? -2.68993 -23.99787 -7.41288 1.000 52.33708 441 ASN I O 1
ATOM 1992 N N . THR A 1 303 ? -1.52891 -22.98280 -5.77408 1.000 52.43352 442 THR I N 1
ATOM 1993 C CA . THR A 1 303 ? -1.55688 -21.69550 -6.46753 1.000 54.71650 442 THR I CA 1
ATOM 1994 C C . THR A 1 303 ? -0.74383 -21.74630 -7.76185 1.000 54.52317 442 THR I C 1
ATOM 1995 O O . THR A 1 303 ? -1.20008 -21.27452 -8.81329 1.000 54.01058 442 THR I O 1
ATOM 1999 N N . LEU A 1 304 ? 0.46749 -22.31013 -7.70745 1.000 53.32742 443 LEU I N 1
ATOM 2000 C CA . LEU A 1 304 ? 1.27173 -22.41916 -8.92223 1.000 51.40979 443 LEU I CA 1
ATOM 2001 C C . LEU A 1 304 ? 0.51929 -23.19254 -9.99658 1.000 52.92556 443 LEU I C 1
ATOM 2002 O O . LEU A 1 304 ? 0.54174 -22.82122 -11.17204 1.000 52.49333 443 LEU I O 1
ATOM 2007 N N . GLU A 1 305 ? -0.18917 -24.24726 -9.60695 1.000 53.36959 444 GLU I N 1
ATOM 2008 C CA . GLU A 1 305 ? -0.87131 -25.06404 -10.60202 1.000 55.77718 444 GLU I CA 1
ATOM 2009 C C . GLU A 1 305 ? -2.06035 -24.33877 -11.22990 1.000 56.46961 444 GLU I C 1
ATOM 2010 O O . GLU A 1 305 ? -2.27616 -24.45279 -12.44153 1.000 55.31710 444 GLU I O 1
ATOM 2016 N N . SER A 1 306 ? -2.84806 -23.58204 -10.45391 1.000 56.87546 445 SER I N 1
ATOM 2017 C CA . SER A 1 306 ? -3.90134 -22.81243 -11.12310 1.000 59.72775 445 SER I CA 1
ATOM 2018 C C . SER A 1 306 ? -3.31188 -21.70206 -11.98268 1.000 57.57861 445 SER I C 1
ATOM 2019 O O . SER A 1 306 ? -3.84779 -21.39528 -13.05224 1.000 61.55942 445 SER I O 1
ATOM 2022 N N . THR A 1 307 ? -2.21281 -21.09922 -11.53715 1.000 57.02074 446 THR I N 1
ATOM 2023 C CA . THR A 1 307 ? -1.53972 -20.10270 -12.36300 1.000 57.42073 446 THR I CA 1
ATOM 2024 C C . THR A 1 307 ? -1.16194 -20.68690 -13.71784 1.000 58.16826 446 THR I C 1
ATOM 2025 O O . THR A 1 307 ? -1.37480 -20.05082 -14.75735 1.000 60.70020 446 THR I O 1
ATOM 2029 N N . GLN A 1 308 ? -0.62615 -21.91361 -13.72485 1.000 55.49447 447 GLN I N 1
ATOM 2030 C CA . GLN A 1 308 ? -0.26438 -22.57419 -14.97524 1.000 58.16103 447 GLN I CA 1
ATOM 2031 C C . GLN A 1 308 ? -1.47696 -22.75836 -15.88235 1.000 61.71923 447 GLN I C 1
ATOM 2032 O O . GLN A 1 308 ? -1.37893 -22.57713 -17.10344 1.000 58.66936 447 GLN I O 1
ATOM 2038 N N . ALA A 1 309 ? -2.62639 -23.12862 -15.30304 1.000 60.15978 448 ALA I N 1
ATOM 2039 C CA . ALA A 1 309 ? -3.82700 -23.37710 -16.10301 1.000 63.41836 448 ALA 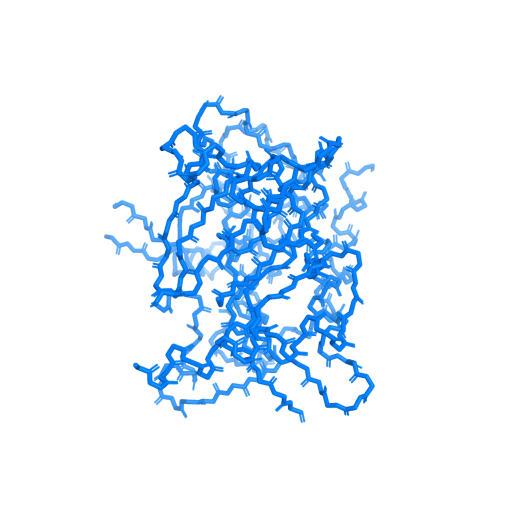I CA 1
ATOM 2040 C C . ALA A 1 309 ? -4.25520 -22.13164 -16.86214 1.000 65.34989 448 ALA I C 1
ATOM 2041 O O . ALA A 1 309 ? -4.61378 -22.20771 -18.04404 1.000 67.56912 448 ALA I O 1
ATOM 2043 N N . SER A 1 310 ? -4.20051 -20.96950 -16.20798 1.000 63.00108 449 SER I N 1
ATOM 2044 C CA . SER A 1 310 ? -4.55673 -19.72887 -16.88252 1.000 65.05281 449 SER I CA 1
ATOM 2045 C C . SER A 1 310 ? -3.63109 -19.41832 -18.04635 1.000 67.83838 449 SER I C 1
ATOM 2046 O O . SER A 1 310 ? -3.96280 -18.56752 -18.87747 1.000 71.52108 449 SER I O 1
ATOM 2049 N N . LEU A 1 311 ? -2.48641 -20.08167 -18.13309 1.000 66.14904 450 LEU I N 1
ATOM 2050 C CA . LEU A 1 311 ? -1.60905 -19.89608 -19.27499 1.000 65.66580 450 LEU I CA 1
ATOM 2051 C C . LEU A 1 311 ? -2.10219 -20.62736 -20.51975 1.000 69.04997 450 LEU I C 1
ATOM 2052 O O . LEU A 1 311 ? -1.66606 -20.29277 -21.62631 1.000 71.26662 450 LEU I O 1
ATOM 2057 N N . TYR A 1 312 ? -3.03829 -21.56799 -20.37804 1.000 71.01700 451 TYR I N 1
ATOM 2058 C CA . TYR A 1 312 ? -3.39841 -22.48646 -21.46331 1.000 70.67851 451 TYR I CA 1
ATOM 2059 C C . TYR A 1 312 ? -4.85175 -22.39627 -21.93681 1.000 69.35649 451 TYR I C 1
ATOM 2060 O O . TYR A 1 312 ? -5.69513 -21.77020 -21.29196 1.000 75.02602 451 TYR I O 1
#

Foldseek 3Di:
DDVVQQCVQCVRVPPVFFDQDDDFFGWGWGDRPPFIKIKTHGDPVLSVLLQVQQVVDQVPDDDPQAFHFPDADVDITITGDAVQAFQLCQLLCPVVNAHDDPLLLLQQLLLVLVVLVCQQPPPPFHKQQQDDARNQWGAHPVGRTHGHRSSPMDTVVLLAADCCVPPVDGDLLRNLQSSLLVLLCSFQSDDCAPVHHGSLVVLLVCCVPPNQQVCQVRGHPSDPGQDSVLSSLSSVLSNQSNDNDSVSHDGSVVVSVSSVVSSVVRD